Protein AF-0000000075458101 (afdb_homodimer)

Structure (mmCIF, N/CA/C/O backbone):
data_AF-0000000075458101-model_v1
#
loop_
_entity.id
_entity.type
_entity.pdbx_description
1 polymer 'Dopa 4,5-dioxygenase'
#
loop_
_atom_site.group_PDB
_atom_site.id
_atom_site.type_symbol
_atom_site.label_atom_id
_atom_site.label_alt_id
_atom_site.label_comp_id
_atom_site.label_asym_id
_atom_site.label_entity_id
_atom_site.label_seq_id
_atom_site.pdbx_PDB_ins_code
_atom_site.Cartn_x
_atom_site.Cartn_y
_atom_site.Cartn_z
_atom_site.occupancy
_atom_site.B_iso_or_equiv
_atom_site.auth_seq_id
_atom_site.auth_comp_id
_atom_site.auth_asym_id
_atom_site.auth_atom_id
_atom_site.pdbx_PDB_model_num
ATOM 1 N N . PRO A 1 1 ? -4.23 -10.781 -16.891 1 94.81 1 PRO A N 1
ATOM 2 C CA . PRO A 1 1 ? -3.457 -9.594 -16.5 1 94.81 1 PRO A CA 1
ATOM 3 C C . PRO A 1 1 ? -2.125 -9.5 -17.25 1 94.81 1 PRO A C 1
ATOM 5 O O . PRO A 1 1 ? -1.632 -10.5 -17.781 1 94.81 1 PRO A O 1
ATOM 8 N N . GLN A 1 2 ? -1.547 -8.312 -17.312 1 95.31 2 GLN A N 1
ATOM 9 C CA . GLN A 1 2 ? -0.284 -8.07 -18 1 95.31 2 GLN A CA 1
ATOM 10 C C . GLN A 1 2 ? 0.847 -8.883 -17.391 1 95.31 2 GLN A C 1
ATOM 12 O O . GLN A 1 2 ? 0.994 -8.922 -16.156 1 95.31 2 GLN A O 1
ATOM 17 N N . THR A 1 3 ? 1.646 -9.641 -18.25 1 96.81 3 THR A N 1
ATOM 18 C CA . THR A 1 3 ? 2.688 -10.5 -17.688 1 96.81 3 THR A CA 1
ATOM 19 C C . THR A 1 3 ? 4.043 -10.18 -18.312 1 96.81 3 THR A C 1
ATOM 21 O O . THR A 1 3 ? 5.066 -10.727 -17.906 1 96.81 3 THR A O 1
ATOM 24 N N . ASP A 1 4 ? 4.035 -9.297 -19.328 1 97.62 4 ASP A N 1
ATOM 25 C CA . ASP A 1 4 ? 5.312 -8.867 -19.891 1 97.62 4 ASP A CA 1
ATOM 26 C C . ASP A 1 4 ? 6.074 -7.98 -18.906 1 97.62 4 ASP A C 1
ATOM 28 O O . ASP A 1 4 ? 5.621 -6.879 -18.578 1 97.62 4 ASP A O 1
ATOM 32 N N . VAL A 1 5 ? 7.254 -8.461 -18.484 1 97.44 5 VAL A N 1
ATOM 33 C CA . VAL A 1 5 ? 7.988 -7.805 -17.422 1 97.44 5 VAL A CA 1
ATOM 34 C C . VAL A 1 5 ? 8.367 -6.391 -17.844 1 97.44 5 VAL A C 1
ATOM 36 O O . VAL A 1 5 ? 8.344 -5.461 -17.031 1 97.44 5 VAL A O 1
ATOM 39 N N . LYS A 1 6 ? 8.734 -6.152 -19.062 1 97.25 6 LYS A N 1
ATOM 40 C CA . LYS A 1 6 ? 9.07 -4.82 -19.562 1 97.25 6 LYS A CA 1
ATOM 41 C C . LYS A 1 6 ? 7.898 -3.859 -19.406 1 97.25 6 LYS A C 1
ATOM 43 O O . LYS A 1 6 ? 8.055 -2.76 -18.859 1 97.25 6 LYS A O 1
ATOM 48 N N . GLU A 1 7 ? 6.746 -4.277 -19.859 1 97.38 7 GLU A N 1
ATOM 49 C CA . GLU A 1 7 ? 5.555 -3.436 -19.797 1 97.38 7 GLU A CA 1
ATOM 50 C C . GLU A 1 7 ? 5.145 -3.166 -18.344 1 97.38 7 GLU A C 1
ATOM 52 O O . GLU A 1 7 ? 4.746 -2.051 -18 1 97.38 7 GLU A O 1
ATOM 57 N N . VAL A 1 8 ? 5.234 -4.227 -17.5 1 97.75 8 VAL A N 1
ATOM 58 C CA . VAL A 1 8 ? 4.82 -4.105 -16.109 1 97.75 8 VAL A CA 1
ATOM 59 C C . VAL A 1 8 ? 5.727 -3.115 -15.383 1 97.75 8 VAL A C 1
ATOM 61 O O . VAL A 1 8 ? 5.246 -2.246 -14.656 1 97.75 8 VAL A O 1
ATOM 64 N N . VAL A 1 9 ? 7.02 -3.172 -15.586 1 96.75 9 VAL A N 1
ATOM 65 C CA . VAL A 1 9 ? 7.973 -2.309 -14.898 1 96.75 9 VAL A CA 1
ATOM 66 C C . VAL A 1 9 ? 7.852 -0.881 -15.422 1 96.75 9 VAL A C 1
ATOM 68 O O . VAL A 1 9 ? 7.922 0.08 -14.648 1 96.75 9 VAL A O 1
ATOM 71 N N . GLU A 1 10 ? 7.578 -0.669 -16.719 1 95.06 10 GLU A N 1
ATOM 72 C CA . GLU A 1 10 ? 7.477 0.655 -17.328 1 95.06 10 GLU A CA 1
ATOM 73 C C . GLU A 1 10 ? 6.18 1.352 -16.922 1 95.06 10 GLU A C 1
ATOM 75 O O . GLU A 1 10 ? 6.121 2.582 -16.859 1 95.06 10 GLU A O 1
ATOM 80 N N . SER A 1 11 ? 5.168 0.536 -16.625 1 95.44 11 SER A N 1
ATOM 81 C CA . SER A 1 11 ? 3.873 1.125 -16.297 1 95.44 11 SER A CA 1
ATOM 82 C C . SER A 1 11 ? 3.646 1.178 -14.789 1 95.44 11 SER A C 1
ATOM 84 O O . SER A 1 11 ? 2.555 1.524 -14.336 1 95.44 11 SER A O 1
ATOM 86 N N . GLU A 1 12 ? 4.664 0.794 -14.008 1 97.31 12 GLU A N 1
ATOM 87 C CA . GLU A 1 12 ? 4.535 0.833 -12.555 1 97.31 12 GLU A CA 1
ATOM 88 C C . GLU A 1 12 ? 4.145 2.227 -12.07 1 97.31 12 GLU A C 1
ATOM 90 O O . GLU A 1 12 ? 4.668 3.229 -12.555 1 97.31 12 GLU A O 1
ATOM 95 N N . ILE A 1 13 ? 3.203 2.311 -11.18 1 98.06 13 ILE A N 1
ATOM 96 C CA . ILE A 1 13 ? 2.77 3.58 -10.602 1 98.06 13 ILE A CA 1
ATOM 97 C C . ILE A 1 13 ? 3.902 4.188 -9.781 1 98.06 13 ILE A C 1
ATOM 99 O O . ILE A 1 13 ? 4.488 3.512 -8.93 1 98.06 13 ILE A O 1
ATOM 103 N N . LYS A 1 14 ? 4.121 5.453 -9.969 1 97.38 14 LYS A N 1
ATOM 104 C CA . LYS A 1 14 ? 5.27 6.074 -9.312 1 97.38 14 LYS A CA 1
ATOM 105 C C . LYS A 1 14 ? 4.82 7.121 -8.297 1 97.38 14 LYS A C 1
ATOM 107 O O . LYS A 1 14 ? 5.617 7.562 -7.469 1 97.38 14 LYS A O 1
ATOM 112 N N . GLU A 1 15 ? 3.553 7.52 -8.398 1 98.25 15 GLU A N 1
ATOM 113 C CA . GLU A 1 15 ? 3.025 8.5 -7.457 1 98.25 15 GLU A CA 1
ATOM 114 C C . GLU A 1 15 ? 1.626 8.117 -6.984 1 98.25 15 GLU A C 1
ATOM 116 O O . GLU A 1 15 ? 0.838 7.559 -7.746 1 98.25 15 GLU A O 1
ATOM 121 N N . TRP A 1 16 ? 1.345 8.461 -5.758 1 98.62 16 TRP A N 1
ATOM 122 C CA . TRP A 1 16 ? 0.118 8.062 -5.078 1 98.62 16 TRP A CA 1
ATOM 123 C C . TRP A 1 16 ? -0.451 9.219 -4.262 1 98.62 16 TRP A C 1
ATOM 125 O O . TRP A 1 16 ? 0.294 10.086 -3.797 1 98.62 16 TRP A O 1
ATOM 135 N N . HIS A 1 17 ? -1.784 9.156 -4.098 1 98.56 17 HIS A N 1
ATOM 136 C CA . HIS A 1 17 ? -2.438 9.992 -3.102 1 98.56 17 HIS A CA 1
ATOM 137 C C . HIS A 1 17 ? -3.023 9.156 -1.972 1 98.56 17 HIS A C 1
ATOM 139 O O . HIS A 1 17 ? -3.617 8.102 -2.219 1 98.56 17 HIS A O 1
ATOM 145 N N . PHE A 1 18 ? -2.771 9.617 -0.81 1 98.88 18 PHE A N 1
ATOM 146 C CA . PHE A 1 18 ? -3.535 9.227 0.369 1 98.88 18 PHE A CA 1
ATOM 147 C C . PHE A 1 18 ? -4.5 10.336 0.781 1 98.88 18 PHE A C 1
ATOM 149 O O . PHE A 1 18 ? -4.082 11.469 1.027 1 98.88 18 PHE A O 1
ATOM 156 N N . HIS A 1 19 ? -5.746 10.102 0.79 1 98.88 19 HIS A N 1
ATOM 157 C CA . HIS A 1 19 ? -6.723 11.039 1.329 1 98.88 19 HIS A CA 1
ATOM 158 C C . HIS A 1 19 ? -7.203 10.609 2.709 1 98.88 19 HIS A C 1
ATOM 160 O O . HIS A 1 19 ? -7.801 9.539 2.854 1 98.88 19 HIS A O 1
ATOM 166 N N . ILE A 1 20 ? -6.934 11.414 3.699 1 98.88 20 ILE A N 1
ATOM 167 C CA . ILE A 1 20 ? -7.375 11.156 5.066 1 98.88 20 ILE A CA 1
ATOM 168 C C . ILE A 1 20 ? -8.766 11.758 5.285 1 98.88 20 ILE A C 1
ATOM 170 O O . ILE A 1 20 ? -8.945 12.969 5.152 1 98.88 20 ILE A O 1
ATOM 174 N N . TYR A 1 21 ? -9.703 10.93 5.629 1 98.81 21 TYR A N 1
ATOM 175 C CA . TYR A 1 21 ? -11.094 11.352 5.723 1 98.81 21 TYR A CA 1
ATOM 176 C C . TYR A 1 21 ? -11.5 11.586 7.176 1 98.81 21 TYR A C 1
ATOM 178 O O . TYR A 1 21 ? -11.031 10.883 8.078 1 98.81 21 TYR A O 1
ATOM 186 N N . PHE A 1 22 ? -12.406 12.516 7.418 1 98.62 22 PHE A N 1
ATOM 187 C CA . PHE A 1 22 ? -13.047 12.75 8.703 1 98.62 22 PHE A CA 1
ATOM 188 C C . PHE A 1 22 ? -14.438 13.352 8.516 1 98.62 22 PHE A C 1
ATOM 190 O O . PHE A 1 22 ? -14.68 14.078 7.551 1 98.62 22 PHE A O 1
ATOM 197 N N . HIS A 1 23 ? -15.375 13.016 9.391 1 97.69 23 HIS A N 1
ATOM 198 C CA . HIS A 1 23 ? -16.719 13.594 9.328 1 97.69 23 HIS A CA 1
ATOM 199 C C . HIS A 1 23 ? -16.719 15.047 9.773 1 97.69 23 HIS A C 1
ATOM 201 O O . HIS A 1 23 ? -16.172 15.383 10.828 1 97.69 23 HIS A O 1
ATOM 207 N N . GLN A 1 24 ? -17.344 15.828 9.086 1 94.75 24 GLN A N 1
ATOM 208 C CA . GLN A 1 24 ? -17.312 17.281 9.227 1 94.75 24 GLN A CA 1
ATOM 209 C C . GLN A 1 24 ? -17.766 17.719 10.617 1 94.75 24 GLN A C 1
ATOM 211 O O . GLN A 1 24 ? -17.25 18.672 11.18 1 94.75 24 GLN A O 1
ATOM 216 N N . ARG A 1 25 ? -18.734 17.062 11.141 1 95.69 25 ARG A N 1
ATOM 217 C CA . ARG A 1 25 ? -19.312 17.5 12.414 1 95.69 25 ARG A CA 1
ATOM 218 C C . ARG A 1 25 ? -18.828 16.625 13.562 1 95.69 25 ARG A C 1
ATOM 220 O O . ARG A 1 25 ? -19.438 16.609 14.641 1 95.69 25 ARG A O 1
ATOM 227 N N . ASN A 1 26 ? -17.859 15.875 13.398 1 97.25 26 ASN A N 1
ATOM 228 C CA . ASN A 1 26 ? -17.203 15.086 14.438 1 97.25 26 ASN A CA 1
ATOM 229 C C . ASN A 1 26 ? -15.875 15.711 14.852 1 97.25 26 ASN A C 1
ATOM 231 O O . ASN A 1 26 ? -14.844 15.461 14.227 1 97.25 26 ASN A O 1
ATOM 235 N N . ALA A 1 27 ? -15.914 16.438 15.859 1 97.31 27 ALA A N 1
ATOM 236 C CA . ALA A 1 27 ? -14.758 17.219 16.297 1 97.31 27 ALA A CA 1
ATOM 237 C C . ALA A 1 27 ? -13.586 16.297 16.656 1 97.31 27 ALA A C 1
ATOM 239 O O . ALA A 1 27 ? -12.43 16.641 16.391 1 97.31 27 ALA A O 1
ATOM 240 N N . ASP A 1 28 ? -13.906 15.188 17.234 1 97.88 28 ASP A N 1
ATOM 241 C CA . ASP A 1 28 ? -12.852 14.25 17.609 1 97.88 28 ASP A CA 1
ATOM 242 C C . ASP A 1 28 ? -12.133 13.703 16.375 1 97.88 28 ASP A C 1
ATOM 244 O O . ASP A 1 28 ? -10.906 13.609 16.359 1 97.88 28 ASP A O 1
ATOM 248 N N . GLU A 1 29 ? -12.867 13.344 15.352 1 97.62 29 GLU A N 1
ATOM 249 C CA . GLU A 1 29 ? -12.273 12.844 14.109 1 97.62 29 GLU A CA 1
ATOM 250 C C . GLU A 1 29 ? -11.438 13.914 13.43 1 97.62 29 GLU A C 1
ATOM 252 O O . GLU A 1 29 ? -10.352 13.633 12.906 1 97.62 29 GLU A O 1
ATOM 257 N N . HIS A 1 30 ? -12.008 15.062 13.422 1 98 30 HIS A N 1
ATOM 258 C CA . HIS A 1 30 ? -11.273 16.172 12.836 1 98 30 HIS A CA 1
ATOM 259 C C . HIS A 1 30 ? -9.938 16.391 13.531 1 98 30 HIS A C 1
ATOM 261 O O . HIS A 1 30 ? -8.906 16.516 12.867 1 98 30 HIS A O 1
ATOM 267 N N . GLN A 1 31 ? -9.969 16.422 14.82 1 98.25 31 GLN A N 1
ATOM 268 C CA . GLN A 1 31 ? -8.75 16.594 15.602 1 98.25 31 GLN A CA 1
ATOM 269 C C . GLN A 1 31 ? -7.762 15.461 15.32 1 98.25 31 GLN A C 1
ATOM 271 O O . GLN A 1 31 ? -6.566 15.703 15.141 1 98.25 31 GLN A O 1
ATOM 276 N N . ALA A 1 32 ? -8.234 14.25 15.32 1 98.56 32 ALA A N 1
ATOM 277 C CA . ALA A 1 32 ? -7.375 13.102 15.047 1 98.56 32 ALA A CA 1
ATOM 278 C C . ALA A 1 32 ? -6.719 13.219 13.672 1 98.56 32 ALA A C 1
ATOM 280 O O . ALA A 1 32 ? -5.535 12.898 13.516 1 98.56 32 ALA A O 1
ATOM 281 N N . ALA A 1 33 ? -7.477 13.602 12.688 1 98.62 33 ALA A N 1
ATOM 282 C CA . ALA A 1 33 ? -6.961 13.773 11.328 1 98.62 33 ALA A CA 1
ATOM 283 C C . ALA A 1 33 ? -5.844 14.812 11.297 1 98.62 33 ALA A C 1
ATOM 285 O O . ALA A 1 33 ? -4.812 14.609 10.648 1 98.62 33 ALA A O 1
ATOM 286 N N . LEU A 1 34 ? -6.031 15.945 11.984 1 98.12 34 LEU A N 1
ATOM 287 C CA . LEU A 1 34 ? -5.035 17.016 12 1 98.12 34 LEU A CA 1
ATOM 288 C C . LEU A 1 34 ? -3.783 16.578 12.758 1 98.12 34 LEU A C 1
ATOM 290 O O . LEU A 1 34 ? -2.666 16.938 12.375 1 98.12 34 LEU A O 1
ATOM 294 N N . GLU A 1 35 ? -3.969 15.836 13.82 1 98.5 35 GLU A N 1
ATOM 295 C CA . GLU A 1 35 ? -2.82 15.312 14.555 1 98.5 35 GLU A CA 1
ATOM 296 C C . GLU A 1 35 ? -1.999 14.359 13.688 1 98.5 35 GLU A C 1
ATOM 298 O O . GLU A 1 35 ? -0.768 14.375 13.742 1 98.5 35 GLU A O 1
ATOM 303 N N . LEU A 1 36 ? -2.703 13.531 12.945 1 98.69 36 LEU A N 1
ATOM 304 C CA . LEU A 1 36 ? -2.014 12.633 12.023 1 98.69 36 LEU A CA 1
ATOM 305 C C . LEU A 1 36 ? -1.267 13.422 10.953 1 98.69 36 LEU A C 1
ATOM 307 O O . LEU A 1 36 ? -0.129 13.086 10.617 1 98.69 36 LEU A O 1
ATOM 311 N N . ARG A 1 37 ? -1.888 14.453 10.422 1 98.69 37 ARG A N 1
ATOM 312 C CA . ARG A 1 37 ? -1.256 15.336 9.445 1 98.69 37 ARG A CA 1
ATOM 313 C C . ARG A 1 37 ? 0.032 15.938 10 1 98.69 37 ARG A C 1
ATOM 315 O O . ARG A 1 37 ? 1.069 15.914 9.328 1 98.69 37 ARG A O 1
ATOM 322 N N . ASP A 1 38 ? -0.014 16.453 11.195 1 98.38 38 ASP A N 1
ATOM 323 C CA . ASP A 1 38 ? 1.146 17.062 11.844 1 98.38 38 ASP A CA 1
ATOM 324 C C . ASP A 1 38 ? 2.252 16.031 12.062 1 98.38 38 ASP A C 1
ATOM 326 O O . ASP A 1 38 ? 3.436 16.344 11.914 1 98.38 38 ASP A O 1
ATOM 330 N N . ALA A 1 39 ? 1.821 14.867 12.445 1 98.69 39 ALA A N 1
ATOM 331 C CA . ALA A 1 39 ? 2.797 13.797 12.648 1 98.69 39 ALA A CA 1
ATOM 332 C C . ALA A 1 39 ? 3.537 13.477 11.352 1 98.69 39 ALA A C 1
ATOM 334 O O . ALA A 1 39 ? 4.762 13.336 11.352 1 98.69 39 ALA A O 1
ATOM 335 N N . VAL A 1 40 ? 2.803 13.336 10.25 1 98.75 40 VAL A N 1
ATOM 336 C CA . VAL A 1 40 ? 3.398 13.047 8.945 1 98.75 40 VAL A CA 1
ATOM 337 C C . VAL A 1 40 ? 4.379 14.156 8.57 1 98.75 40 VAL A C 1
ATOM 339 O O . VAL A 1 40 ? 5.477 13.875 8.078 1 98.75 40 VAL A O 1
ATOM 342 N N . LEU A 1 41 ? 4.004 15.406 8.828 1 98.5 41 LEU A N 1
ATOM 343 C CA . LEU A 1 41 ? 4.859 16.547 8.523 1 98.5 41 LEU A CA 1
ATOM 344 C C . LEU A 1 41 ? 6.148 16.5 9.336 1 98.5 41 LEU A C 1
ATOM 346 O O . LEU A 1 41 ? 7.234 16.734 8.805 1 98.5 41 LEU A O 1
ATOM 350 N N . ARG A 1 42 ? 6.031 16.203 10.594 1 98.31 42 ARG A N 1
ATOM 351 C CA . ARG A 1 42 ? 7.211 16.109 11.445 1 98.31 42 ARG A CA 1
ATOM 352 C C . ARG A 1 42 ? 8.125 14.969 10.992 1 98.31 42 ARG A C 1
ATOM 354 O O . ARG A 1 42 ? 9.344 15.133 10.953 1 98.31 42 ARG A O 1
ATOM 361 N N . LEU A 1 43 ? 7.531 13.891 10.695 1 98.62 43 LEU A N 1
ATOM 362 C CA . LEU A 1 43 ? 8.305 12.719 10.289 1 98.62 43 LEU A CA 1
ATOM 363 C C . LEU A 1 43 ? 8.984 12.961 8.945 1 98.62 43 LEU A C 1
ATOM 365 O O . LEU A 1 43 ? 10.086 12.469 8.711 1 98.62 43 LEU A O 1
ATOM 369 N N . ARG A 1 44 ? 8.297 13.703 8 1 98.56 44 ARG A N 1
ATOM 370 C CA . ARG A 1 44 ? 8.969 14.102 6.77 1 98.56 44 ARG A CA 1
ATOM 371 C C . ARG A 1 44 ? 10.195 14.961 7.07 1 98.56 44 ARG A C 1
ATOM 373 O O . ARG A 1 44 ? 11.281 14.688 6.562 1 98.56 44 ARG A O 1
ATOM 380 N N . ARG A 1 45 ? 10.039 15.961 7.906 1 98 45 ARG A N 1
ATOM 381 C CA . ARG A 1 45 ? 11.117 16.859 8.289 1 98 45 ARG A CA 1
ATOM 382 C C . ARG A 1 45 ? 12.281 16.094 8.906 1 98 45 ARG A C 1
ATOM 384 O O . ARG A 1 45 ? 13.445 16.406 8.633 1 98 45 ARG A O 1
ATOM 391 N N . ASP A 1 46 ? 11.945 15.078 9.648 1 98 46 ASP A N 1
ATOM 392 C CA . ASP A 1 46 ? 12.969 14.344 10.391 1 98 46 ASP A CA 1
ATOM 393 C C . ASP A 1 46 ? 13.523 13.188 9.57 1 98 46 ASP A C 1
ATOM 395 O O . ASP A 1 46 ? 14.367 12.43 10.047 1 98 46 ASP A O 1
ATOM 399 N N . GLY A 1 47 ? 13.047 12.961 8.406 1 98.12 47 GLY A N 1
ATOM 400 C CA . GLY A 1 47 ? 13.688 12.078 7.441 1 98.12 47 GLY A CA 1
ATOM 401 C C . GLY A 1 47 ? 13.188 10.648 7.52 1 98.12 47 GLY A C 1
ATOM 402 O O . GLY A 1 47 ? 13.906 9.711 7.148 1 98.12 47 GLY A O 1
ATOM 403 N N . ALA A 1 48 ? 12 10.445 8.062 1 98.19 48 ALA A N 1
ATOM 404 C CA . ALA A 1 48 ? 11.43 9.102 8.078 1 98.19 48 ALA A CA 1
ATOM 405 C C . ALA A 1 48 ? 11.031 8.664 6.668 1 98.19 48 ALA A C 1
ATOM 407 O O . ALA A 1 48 ? 11.242 7.508 6.293 1 98.19 48 ALA A O 1
ATOM 408 N N . PHE A 1 49 ? 10.453 9.508 5.879 1 98.5 49 PHE A N 1
ATOM 409 C CA . PHE A 1 49 ? 9.953 9.289 4.527 1 98.5 49 PHE A CA 1
ATOM 410 C C . PHE A 1 49 ? 9.609 10.609 3.852 1 98.5 49 PHE A C 1
ATOM 412 O O . PHE A 1 49 ? 9.641 11.664 4.488 1 98.5 49 PHE A O 1
ATOM 419 N N . VAL A 1 50 ? 9.344 10.547 2.574 1 98.5 50 VAL A N 1
ATOM 420 C CA . VAL A 1 50 ? 8.82 11.695 1.845 1 98.5 50 VAL A CA 1
ATOM 421 C C . VAL A 1 50 ? 7.309 11.547 1.66 1 98.5 50 VAL A C 1
ATOM 423 O O . VAL A 1 50 ? 6.848 10.602 1.021 1 98.5 50 VAL A O 1
ATOM 426 N N . ALA A 1 51 ? 6.539 12.344 2.264 1 98.75 51 ALA A N 1
ATOM 427 C CA . ALA A 1 51 ? 5.094 12.5 2.156 1 98.75 51 ALA A CA 1
ATOM 428 C C . ALA A 1 51 ? 4.695 13.969 2.25 1 98.75 51 ALA A C 1
ATOM 430 O O . ALA A 1 51 ? 5.148 14.688 3.143 1 98.75 51 ALA A O 1
ATOM 431 N N . VAL A 1 52 ? 3.842 14.391 1.294 1 98.62 52 VAL A N 1
ATOM 432 C CA . VAL A 1 52 ? 3.588 15.828 1.208 1 98.62 52 VAL A CA 1
ATOM 433 C C . VAL A 1 52 ? 2.092 16.094 1.341 1 98.62 52 VAL A C 1
ATOM 435 O O . VAL A 1 52 ? 1.365 16.109 0.344 1 98.62 52 VAL A O 1
ATOM 438 N N . PRO A 1 53 ? 1.64 16.375 2.6 1 98.38 53 PRO A N 1
ATOM 439 C CA . PRO A 1 53 ? 0.277 16.906 2.729 1 98.38 53 PRO A CA 1
ATOM 440 C C . PRO A 1 53 ? 0.082 18.234 1.996 1 98.38 53 PRO A C 1
ATOM 442 O O . PRO A 1 53 ? 0.972 19.078 2.01 1 98.38 53 PRO A O 1
ATOM 445 N N . LEU A 1 54 ? -0.993 18.297 1.334 1 96.31 54 LEU A N 1
ATOM 446 C CA . LEU A 1 54 ? -1.42 19.578 0.794 1 96.31 54 LEU A CA 1
ATOM 447 C C . LEU A 1 54 ? -1.619 20.594 1.912 1 96.31 54 LEU A C 1
ATOM 449 O O . LEU A 1 54 ? -2.037 20.234 3.016 1 96.31 54 LEU A O 1
ATOM 453 N N . PHE A 1 55 ? -1.365 21.812 1.631 1 94.19 55 PHE A N 1
ATOM 454 C CA . PHE A 1 55 ? -1.516 22.844 2.654 1 94.19 55 PHE A CA 1
ATOM 455 C C . PHE A 1 55 ? -2.967 22.938 3.113 1 94.19 55 PHE A C 1
ATOM 457 O O . PHE A 1 55 ? -3.234 23.203 4.285 1 94.19 55 PHE A O 1
ATOM 464 N N . ARG A 1 56 ? -3.883 22.672 2.23 1 95.06 56 ARG A N 1
ATOM 465 C CA . ARG A 1 56 ? -5.305 22.859 2.512 1 95.06 56 ARG A CA 1
ATOM 466 C C . ARG A 1 56 ? -5.902 21.594 3.137 1 95.06 56 ARG A C 1
ATOM 468 O O . ARG A 1 56 ? -5.57 20.484 2.738 1 95.06 56 ARG A O 1
ATOM 475 N N . VAL A 1 57 ? -6.668 21.781 4.137 1 96.81 57 VAL A N 1
ATOM 476 C CA . VAL A 1 57 ? -7.559 20.766 4.699 1 96.81 57 VAL A CA 1
ATOM 477 C C . VAL A 1 57 ? -9.008 21.109 4.355 1 96.81 57 VAL A C 1
ATOM 479 O O . VAL A 1 57 ? -9.5 22.188 4.699 1 96.81 57 VAL A O 1
ATOM 482 N N . ASN A 1 58 ? -9.633 20.266 3.619 1 97.25 58 ASN A N 1
ATOM 483 C CA . ASN A 1 58 ? -11.031 20.469 3.244 1 97.25 58 ASN A CA 1
ATOM 484 C C . ASN A 1 58 ? -11.977 20.047 4.359 1 97.25 58 ASN A C 1
ATOM 486 O O . ASN A 1 58 ? -12.062 18.859 4.691 1 97.25 58 ASN A O 1
ATOM 490 N N . THR A 1 59 ? -12.734 20.969 4.926 1 96.81 59 THR A N 1
ATOM 491 C CA . THR A 1 59 ? -13.625 20.656 6.035 1 96.81 59 THR A CA 1
ATOM 492 C C . THR A 1 59 ? -15.023 20.312 5.523 1 96.81 59 THR A C 1
ATOM 494 O O . THR A 1 59 ? -15.914 19.984 6.312 1 96.81 59 THR A O 1
ATOM 497 N N . ASP A 1 60 ? -15.18 20.391 4.215 1 96.44 60 ASP A N 1
ATOM 498 C CA . ASP A 1 60 ? -16.406 20.016 3.52 1 96.44 60 ASP A CA 1
ATOM 499 C C . ASP A 1 60 ? -16.109 19.094 2.342 1 96.44 60 ASP A C 1
ATOM 501 O O . ASP A 1 60 ? -14.969 19 1.886 1 96.44 60 ASP A O 1
ATOM 505 N N . PRO A 1 61 ? -17.234 18.344 1.859 1 96.88 61 PRO A N 1
ATOM 506 C CA . PRO A 1 61 ? -17.016 17.547 0.649 1 96.88 61 PRO A CA 1
ATOM 507 C C . PRO A 1 61 ? -16.438 18.375 -0.501 1 96.88 61 PRO A C 1
ATOM 509 O O . PRO A 1 61 ? -16.781 19.547 -0.658 1 96.88 61 PRO A O 1
ATOM 512 N N . ILE A 1 62 ? -15.555 17.828 -1.25 1 95.69 62 ILE A N 1
ATOM 513 C CA . ILE A 1 62 ? -14.969 18.469 -2.416 1 95.69 62 ILE A CA 1
ATOM 514 C C . ILE A 1 62 ? -14.625 17.422 -3.473 1 95.69 62 ILE A C 1
ATOM 516 O O . ILE A 1 62 ? -14.047 16.375 -3.16 1 95.69 62 ILE A O 1
ATOM 520 N N . GLY A 1 63 ? -15.023 17.656 -4.73 1 95.06 63 GLY A N 1
ATOM 521 C CA . GLY A 1 63 ? -14.812 16.656 -5.766 1 95.06 63 GLY A CA 1
ATOM 522 C C . GLY A 1 63 ? -15.453 15.328 -5.449 1 95.06 63 GLY A C 1
ATOM 523 O O . GLY A 1 63 ? -16.641 15.266 -5.121 1 95.06 63 GLY A O 1
ATOM 524 N N . PRO A 1 64 ? -14.656 14.242 -5.629 1 97.25 64 PRO A N 1
ATOM 525 C CA . PRO A 1 64 ? -15.234 12.922 -5.375 1 97.25 64 PRO A CA 1
ATOM 526 C C . PRO A 1 64 ? -15.336 12.602 -3.885 1 97.25 64 PRO A C 1
ATOM 528 O O . PRO A 1 64 ? -15.922 11.578 -3.51 1 97.25 64 PRO A O 1
ATOM 531 N N . HIS A 1 65 ? -14.742 13.391 -3.029 1 97.94 65 HIS A N 1
ATOM 532 C CA . HIS A 1 65 ? -14.625 13.086 -1.605 1 97.94 65 HIS A CA 1
ATOM 533 C C . HIS A 1 65 ? -15.867 13.539 -0.844 1 97.94 65 HIS A C 1
ATOM 535 O O . HIS A 1 65 ? -16.156 14.734 -0.763 1 97.94 65 HIS A O 1
ATOM 541 N N . PRO A 1 66 ? -16.578 12.68 -0.193 1 98.12 66 PRO A N 1
ATOM 542 C CA . PRO A 1 66 ? -17.922 12.969 0.329 1 98.12 66 PRO A CA 1
ATOM 543 C C . PRO A 1 66 ? -17.875 13.641 1.697 1 98.12 66 PRO A C 1
ATOM 545 O O . PRO A 1 66 ? -18.906 14.156 2.162 1 98.12 66 PRO A O 1
ATOM 548 N N . VAL A 1 67 ? -16.781 13.57 2.414 1 98.25 67 VAL A N 1
ATOM 549 C CA . VAL A 1 67 ? -16.641 14.172 3.736 1 98.25 67 VAL A CA 1
ATOM 550 C C . VAL A 1 67 ? -15.352 15 3.791 1 98.25 67 VAL A C 1
ATOM 552 O O . VAL A 1 67 ? -14.648 15.133 2.787 1 98.25 67 VAL A O 1
ATOM 555 N N . GLY A 1 68 ? -15.125 15.664 4.953 1 98.12 68 GLY A N 1
ATOM 556 C CA . GLY A 1 68 ? -13.852 16.344 5.094 1 98.12 68 GLY A CA 1
ATOM 557 C C . GLY A 1 68 ? -12.656 15.453 4.828 1 98.12 68 GLY A C 1
ATOM 558 O O . GLY A 1 68 ? -12.688 14.258 5.137 1 98.12 68 GLY A O 1
ATOM 559 N N . SER A 1 69 ? -11.625 16.016 4.219 1 98.62 69 SER A N 1
ATOM 560 C CA . SER A 1 69 ? -10.438 15.234 3.893 1 98.62 69 SER A CA 1
ATOM 561 C C . SER A 1 69 ? -9.25 16.141 3.572 1 98.62 69 SER A C 1
ATOM 563 O O . SER A 1 69 ? -9.43 17.328 3.326 1 98.62 69 SER A O 1
ATOM 565 N N . TYR A 1 70 ? -8.055 15.617 3.652 1 98.44 70 TYR A N 1
ATOM 566 C CA . TYR A 1 70 ? -6.879 16.234 3.055 1 98.44 70 TYR A CA 1
ATOM 567 C C . TYR A 1 70 ? -6.027 15.203 2.324 1 98.44 70 TYR A C 1
ATOM 569 O O . TYR A 1 70 ? -6.137 14.008 2.588 1 98.44 70 TYR A O 1
ATOM 577 N N . GLU A 1 71 ? -5.285 15.75 1.426 1 98.38 71 GLU A N 1
ATOM 578 C CA . GLU A 1 71 ? -4.488 14.914 0.534 1 98.38 71 GLU A CA 1
ATOM 579 C C . GLU A 1 71 ? -3.031 14.859 0.986 1 98.38 71 GLU A C 1
ATOM 581 O O . GLU A 1 71 ? -2.463 15.875 1.396 1 98.38 71 GLU A O 1
ATOM 586 N N . ILE A 1 72 ? -2.418 13.672 0.935 1 98.75 72 ILE A N 1
ATOM 587 C CA . ILE A 1 72 ? -0.98 13.461 1.059 1 98.75 72 ILE A CA 1
ATOM 588 C C . ILE A 1 72 ? -0.434 12.859 -0.235 1 98.75 72 ILE A C 1
ATOM 590 O O . ILE A 1 72 ? -0.833 11.766 -0.636 1 98.75 72 ILE A O 1
ATOM 594 N N . TRP A 1 73 ? 0.432 13.555 -0.913 1 98.56 73 TRP A N 1
ATOM 595 C CA . TRP A 1 73 ? 1.173 13.023 -2.053 1 98.56 73 TRP A CA 1
ATOM 596 C C . TRP A 1 73 ? 2.34 12.156 -1.589 1 98.56 73 TRP A C 1
ATOM 598 O O . TRP A 1 73 ? 3.037 12.508 -0.632 1 98.56 73 TRP A O 1
ATOM 608 N N . CYS A 1 74 ? 2.58 11.094 -2.252 1 98.75 74 CYS A N 1
ATOM 609 C CA . CYS A 1 74 ? 3.639 10.164 -1.884 1 98.75 74 CYS A CA 1
ATOM 610 C C . CYS A 1 74 ? 4.27 9.539 -3.121 1 98.75 74 CYS A C 1
ATOM 612 O O . CYS A 1 74 ? 3.566 8.977 -3.965 1 98.75 74 CYS A O 1
ATOM 614 N N . PRO A 1 75 ? 5.621 9.695 -3.309 1 98.5 75 PRO A N 1
ATOM 615 C CA . PRO A 1 75 ? 6.301 8.977 -4.391 1 98.5 75 PRO A CA 1
ATOM 616 C C . PRO A 1 75 ? 6.5 7.496 -4.086 1 98.5 75 PRO A C 1
ATOM 618 O O . PRO A 1 75 ? 6.535 7.102 -2.918 1 98.5 75 PRO A O 1
ATOM 621 N N . SER A 1 76 ? 6.617 6.668 -5.141 1 98.06 76 SER A N 1
ATOM 622 C CA . SER A 1 76 ? 6.777 5.223 -4.988 1 98.06 76 SER A CA 1
ATOM 623 C C . SER A 1 76 ? 7.965 4.891 -4.09 1 98.06 76 SER A C 1
ATOM 625 O O 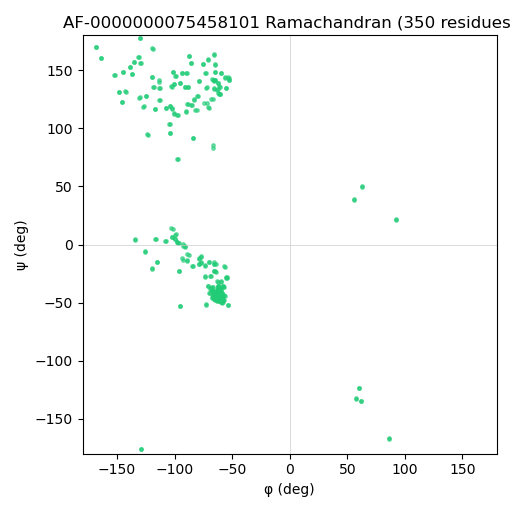. SER A 1 76 ? 7.938 3.895 -3.361 1 98.06 76 SER A O 1
ATOM 627 N N . GLU A 1 77 ? 9 5.773 -4.031 1 97.38 77 GLU A N 1
ATOM 628 C CA . GLU A 1 77 ? 10.211 5.551 -3.252 1 97.38 77 GLU A CA 1
ATOM 629 C C . GLU A 1 77 ? 9.914 5.539 -1.757 1 97.38 77 GLU A C 1
ATOM 631 O O . GLU A 1 77 ? 10.656 4.949 -0.973 1 97.38 77 GLU A O 1
ATOM 636 N N . SER A 1 78 ? 8.805 6.168 -1.387 1 98.5 78 SER A N 1
ATOM 637 C CA . SER A 1 78 ? 8.461 6.266 0.028 1 98.5 78 SER A CA 1
ATOM 638 C C . SER A 1 78 ? 7.152 5.543 0.33 1 98.5 78 SER A C 1
ATOM 640 O O . SER A 1 78 ? 6.688 5.535 1.473 1 98.5 78 SER A O 1
ATOM 642 N N . PHE A 1 79 ? 6.594 4.883 -0.625 1 98.88 79 PHE A N 1
ATOM 643 C CA . PHE A 1 79 ? 5.234 4.359 -0.539 1 98.88 79 PHE A CA 1
ATOM 644 C C . PHE A 1 79 ? 5.117 3.332 0.58 1 98.88 79 PHE A C 1
ATOM 646 O O . PHE A 1 79 ? 4.207 3.406 1.406 1 98.88 79 PHE A O 1
ATOM 653 N N . ALA A 1 80 ? 6.039 2.387 0.602 1 98.75 80 ALA A N 1
ATOM 654 C CA . ALA A 1 80 ? 5.969 1.336 1.614 1 98.75 80 ALA A CA 1
ATOM 655 C C . ALA A 1 80 ? 6.043 1.924 3.02 1 98.75 80 ALA A C 1
ATOM 657 O O . ALA A 1 80 ? 5.301 1.512 3.914 1 98.75 80 ALA A O 1
ATOM 658 N N . SER A 1 81 ? 6.914 2.895 3.225 1 98.62 81 SER A N 1
ATOM 659 C CA . SER A 1 81 ? 7.109 3.508 4.535 1 98.62 81 SER A CA 1
ATOM 660 C C . SER A 1 81 ? 5.879 4.293 4.969 1 98.62 81 SER A C 1
ATOM 662 O O . SER A 1 81 ? 5.438 4.188 6.113 1 98.62 81 SER A O 1
ATOM 664 N N . VAL A 1 82 ? 5.34 5.078 4.043 1 98.88 82 VAL A N 1
ATOM 665 C CA . VAL A 1 82 ? 4.168 5.883 4.359 1 98.88 82 VAL A CA 1
ATOM 666 C C . VAL A 1 82 ? 2.969 4.977 4.617 1 98.88 82 VAL A C 1
ATOM 668 O O . VAL A 1 82 ? 2.215 5.188 5.57 1 98.88 82 VAL A O 1
ATOM 671 N N . PHE A 1 83 ? 2.785 3.961 3.791 1 98.94 83 PHE A N 1
ATOM 672 C CA . PHE A 1 83 ? 1.701 3 3.951 1 98.94 83 PHE A CA 1
ATOM 673 C C . PHE A 1 83 ? 1.788 2.307 5.305 1 98.94 83 PHE A C 1
ATOM 675 O O . PHE A 1 83 ? 0.788 2.193 6.016 1 98.94 83 PHE A O 1
ATOM 682 N N . SER A 1 84 ? 3.006 1.821 5.656 1 98.81 84 SER A N 1
ATOM 683 C CA . SER A 1 84 ? 3.256 1.212 6.957 1 98.81 84 SER A CA 1
ATOM 684 C C . SER A 1 84 ? 2.838 2.143 8.094 1 98.81 84 SER A C 1
ATOM 686 O O . SER A 1 84 ? 2.105 1.738 9 1 98.81 84 SER A O 1
ATOM 688 N N . TYR A 1 85 ? 3.307 3.361 8.062 1 98.94 85 TYR A N 1
ATOM 689 C CA . TYR A 1 85 ? 3.041 4.312 9.133 1 98.94 85 TYR A CA 1
ATOM 690 C C . TYR A 1 85 ? 1.544 4.559 9.281 1 98.94 85 TYR A C 1
ATOM 692 O O . TYR A 1 85 ? 1.019 4.555 10.398 1 98.94 85 TYR A O 1
ATOM 700 N N . LEU A 1 86 ? 0.85 4.766 8.148 1 98.88 86 LEU A N 1
ATOM 701 C CA . LEU A 1 86 ? -0.573 5.082 8.195 1 98.88 86 LEU A CA 1
ATOM 702 C C . LEU A 1 86 ? -1.382 3.891 8.695 1 98.88 86 LEU A C 1
ATOM 704 O O . LEU A 1 86 ? -2.33 4.059 9.469 1 98.88 86 LEU A O 1
ATOM 708 N N . CYS A 1 87 ? -1.021 2.709 8.258 1 98.69 87 CYS A N 1
ATOM 709 C CA . CYS A 1 87 ? -1.7 1.52 8.758 1 98.69 87 CYS A CA 1
ATOM 710 C C . CYS A 1 87 ? -1.584 1.423 10.273 1 98.69 87 CYS A C 1
ATOM 712 O O . CYS A 1 87 ? -2.537 1.03 10.953 1 98.69 87 CYS A O 1
ATOM 714 N N . MET A 1 88 ? -0.439 1.85 10.789 1 98.12 88 MET A N 1
ATOM 715 C CA . MET A 1 88 ? -0.136 1.61 12.195 1 98.12 88 MET A CA 1
ATOM 716 C C . MET A 1 88 ? -0.648 2.754 13.062 1 98.12 88 MET A C 1
ATOM 718 O O . MET A 1 88 ? -0.806 2.596 14.281 1 98.12 88 MET A O 1
ATOM 722 N N . ASN A 1 89 ? -1.02 3.902 12.43 1 98.44 89 ASN A N 1
ATOM 723 C CA . ASN A 1 89 ? -1.216 5.074 13.281 1 98.44 89 ASN A CA 1
ATOM 724 C C . ASN A 1 89 ? -2.5 5.816 12.922 1 98.44 89 ASN A C 1
ATOM 726 O O . ASN A 1 89 ? -2.803 6.855 13.508 1 98.44 89 ASN A O 1
ATOM 730 N N . ARG A 1 90 ? -3.287 5.332 12.023 1 98.12 90 ARG A N 1
ATOM 731 C CA . ARG A 1 90 ? -4.453 6.047 11.516 1 98.12 90 ARG A CA 1
ATOM 732 C C . ARG A 1 90 ? -5.551 6.125 12.578 1 98.12 90 ARG A C 1
ATOM 734 O O . ARG A 1 90 ? -6.512 6.879 12.422 1 98.12 90 ARG A O 1
ATOM 741 N N . GLY A 1 91 ? -5.469 5.305 13.664 1 96.75 91 GLY A N 1
ATOM 742 C CA . GLY A 1 91 ? -6.605 5.203 14.57 1 96.75 91 GLY A CA 1
ATOM 743 C C . GLY A 1 91 ? -7.867 4.707 13.891 1 96.75 91 GLY A C 1
ATOM 744 O O . GLY A 1 91 ? -7.852 3.666 13.227 1 96.75 91 GLY A O 1
ATOM 745 N N . SER A 1 92 ? -8.945 5.469 13.977 1 96.44 92 SER A N 1
ATOM 746 C CA . SER A 1 92 ? -10.219 5.031 13.406 1 96.44 92 SER A CA 1
ATOM 747 C C . SER A 1 92 ? -10.5 5.734 12.078 1 96.44 92 SER A C 1
ATOM 749 O O . SER A 1 92 ? -11.594 5.609 11.531 1 96.44 92 SER A O 1
ATOM 751 N N . LEU A 1 93 ? -9.562 6.492 11.578 1 98.44 93 LEU A N 1
ATOM 752 C CA . LEU A 1 93 ? -9.766 7.277 10.367 1 98.44 93 LEU A CA 1
ATOM 753 C C . LEU A 1 93 ? -9.773 6.375 9.133 1 98.44 93 LEU A C 1
ATOM 755 O O . LEU A 1 93 ? -9.086 5.352 9.102 1 98.44 93 LEU A O 1
ATOM 759 N N . SER A 1 94 ? -10.539 6.754 8.141 1 98.5 94 SER A N 1
ATOM 760 C CA . SER A 1 94 ? -10.539 6.117 6.828 1 98.5 94 SER A CA 1
ATOM 761 C C . SER A 1 94 ? -9.547 6.801 5.887 1 98.5 94 SER A C 1
ATOM 763 O O . SER A 1 94 ? -9.461 8.031 5.859 1 98.5 94 SER A O 1
ATOM 765 N N . ILE A 1 95 ? -8.797 5.977 5.168 1 98.88 95 ILE A N 1
ATOM 766 C CA . ILE A 1 95 ? -7.809 6.543 4.258 1 98.88 95 ILE A CA 1
ATOM 767 C C . ILE A 1 95 ? -8 5.957 2.861 1 98.88 95 ILE A C 1
ATOM 769 O O . ILE A 1 95 ? -7.906 4.742 2.672 1 98.88 95 ILE A O 1
ATOM 773 N N . LEU A 1 96 ? -8.297 6.805 1.876 1 98.88 96 LEU A N 1
ATOM 774 C CA . LEU A 1 96 ? -8.32 6.426 0.467 1 98.88 96 LEU A CA 1
ATOM 775 C C . LEU A 1 96 ? -6.922 6.48 -0.136 1 98.88 96 LEU A C 1
ATOM 777 O O . LEU A 1 96 ? -6.219 7.484 -0 1 98.88 96 LEU A O 1
ATOM 781 N N . VAL A 1 97 ? -6.469 5.391 -0.721 1 98.94 97 VAL A N 1
ATOM 782 C CA . VAL A 1 97 ? -5.203 5.324 -1.446 1 98.94 97 VAL A CA 1
ATOM 783 C C . VAL A 1 97 ? -5.469 5.098 -2.932 1 98.94 97 VAL A C 1
ATOM 785 O O . VAL A 1 97 ? -6.172 4.156 -3.305 1 98.94 97 VAL A O 1
ATOM 788 N N . HIS A 1 98 ? -4.977 5.945 -3.77 1 98.5 98 HIS A N 1
ATOM 789 C CA . HIS A 1 98 ? -5.18 5.691 -5.191 1 98.5 98 HIS A CA 1
ATOM 790 C C . HIS A 1 98 ? -3.969 6.129 -6.008 1 98.5 98 HIS A C 1
ATOM 792 O O . HIS A 1 98 ? -3.248 7.047 -5.617 1 98.5 98 HIS A O 1
ATOM 798 N N . PRO A 1 99 ? -3.709 5.402 -7.164 1 98.19 99 PRO A N 1
ATOM 799 C CA . PRO A 1 99 ? -2.598 5.777 -8.039 1 98.19 99 PRO A CA 1
ATOM 800 C C . PRO A 1 99 ? -2.859 7.074 -8.805 1 98.19 99 PRO A C 1
ATOM 802 O O . PRO A 1 99 ? -3.998 7.543 -8.859 1 98.19 99 PRO A O 1
ATOM 805 N N . LEU A 1 100 ? -1.825 7.707 -9.258 1 96.88 100 LEU A N 1
ATOM 806 C CA . LEU A 1 100 ? -1.933 8.875 -10.133 1 96.88 100 LEU A CA 1
ATOM 807 C C . LEU A 1 100 ? -1.602 8.5 -11.578 1 96.88 100 LEU A C 1
ATOM 809 O O . LEU A 1 100 ? -0.442 8.242 -11.906 1 96.88 100 LEU A O 1
ATOM 813 N N . THR A 1 101 ? -2.561 8.375 -12.383 1 94.81 101 THR A N 1
ATOM 814 C CA . THR A 1 101 ? -2.418 8.141 -13.812 1 94.81 101 THR A CA 1
ATOM 815 C C . THR A 1 101 ? -3.252 9.148 -14.609 1 94.81 101 THR A C 1
ATOM 817 O O . THR A 1 101 ? -3.818 10.078 -14.039 1 94.81 101 THR A O 1
ATOM 820 N N . ARG A 1 102 ? -3.311 9.039 -15.922 1 91.81 102 ARG A N 1
ATOM 821 C CA . ARG A 1 102 ? -4.129 9.898 -16.781 1 91.81 102 ARG A CA 1
ATOM 822 C C . ARG A 1 102 ? -5.605 9.539 -16.656 1 91.81 102 ARG A C 1
ATOM 824 O O . ARG A 1 102 ? -6.469 10.297 -17.109 1 91.81 102 ARG A O 1
ATOM 831 N N . GLU A 1 103 ? -5.859 8.391 -16.141 1 93.56 103 GLU A N 1
ATOM 832 C CA . GLU A 1 103 ? -7.23 7.914 -15.977 1 93.56 103 GLU A CA 1
ATOM 833 C C . GLU A 1 103 ? -7.734 8.156 -14.555 1 93.56 103 GLU A C 1
ATOM 835 O O . GLU A 1 103 ? -8.031 7.207 -13.828 1 93.56 103 GLU A O 1
ATOM 840 N N . GLN A 1 104 ? -8.023 9.336 -14.203 1 92.81 104 GLN A N 1
ATOM 841 C CA . GLN A 1 104 ? -8.336 9.781 -12.844 1 92.81 104 GLN A CA 1
ATOM 842 C C . GLN A 1 104 ? -9.586 9.078 -12.312 1 92.81 104 GLN A C 1
ATOM 844 O O . GLN A 1 104 ? -9.641 8.703 -11.141 1 92.81 104 GLN A O 1
ATOM 849 N N . ARG A 1 105 ? -10.594 8.867 -13.156 1 93.94 105 ARG A N 1
ATOM 850 C CA . ARG A 1 105 ? -11.812 8.203 -12.711 1 93.94 105 ARG A CA 1
ATOM 851 C C . ARG A 1 105 ? -11.547 6.758 -12.32 1 93.94 105 ARG A C 1
ATOM 853 O O . ARG A 1 105 ? -12 6.293 -11.273 1 93.94 105 ARG A O 1
ATOM 860 N N . LYS A 1 106 ? -10.828 6.012 -13.148 1 95.12 106 LYS A N 1
ATOM 861 C CA . LYS A 1 106 ? -10.484 4.629 -12.828 1 95.12 106 LYS A CA 1
ATOM 862 C C . LYS A 1 106 ? -9.633 4.547 -11.57 1 95.12 106 LYS A C 1
ATOM 864 O O . LYS A 1 106 ? -9.773 3.617 -10.773 1 95.12 106 LYS A O 1
ATOM 869 N N . ASP A 1 107 ? -8.727 5.574 -11.398 1 96.44 107 ASP A N 1
ATOM 870 C CA . ASP A 1 107 ? -7.859 5.621 -10.227 1 96.44 107 ASP A CA 1
ATOM 871 C C . ASP A 1 107 ? -8.672 5.676 -8.938 1 96.44 107 ASP A C 1
ATOM 873 O O . ASP A 1 107 ? -8.281 5.09 -7.926 1 96.44 107 ASP A O 1
ATOM 877 N N . HIS A 1 108 ? -9.852 6.309 -9.023 1 96.75 108 HIS A N 1
ATOM 878 C CA . HIS A 1 108 ? -10.672 6.52 -7.844 1 96.75 108 HIS A CA 1
ATOM 879 C C . HIS A 1 108 ? -11.742 5.438 -7.719 1 96.75 108 HIS A C 1
ATOM 881 O O . HIS A 1 108 ? -12.266 5.199 -6.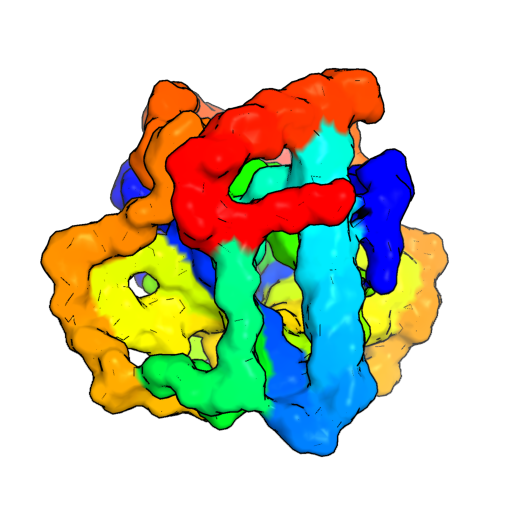625 1 96.75 108 HIS A O 1
ATOM 887 N N . GLU A 1 109 ? -12.039 4.848 -8.789 1 95.62 109 GLU A N 1
ATOM 888 C CA . GLU A 1 109 ? -13.203 3.961 -8.82 1 95.62 109 GLU A CA 1
ATOM 889 C C . GLU A 1 109 ? -12.789 2.51 -8.586 1 95.62 109 GLU A C 1
ATOM 891 O O . GLU A 1 109 ? -13.344 1.839 -7.711 1 95.62 109 GLU A O 1
ATOM 896 N N . ILE A 1 110 ? -11.789 2.074 -9.422 1 95.38 110 ILE A N 1
ATOM 897 C CA . ILE A 1 110 ? -11.555 0.635 -9.398 1 95.38 110 ILE A CA 1
ATOM 898 C C . ILE A 1 110 ? -10.125 0.352 -8.953 1 95.38 110 ILE A C 1
ATOM 900 O O . ILE A 1 110 ? -9.812 -0.754 -8.508 1 95.38 110 ILE A O 1
ATOM 904 N N . ARG A 1 111 ? -9.172 1.288 -9.047 1 97.81 111 ARG A N 1
ATOM 905 C CA . ARG A 1 111 ? -7.762 1.04 -8.75 1 97.81 111 ARG A CA 1
ATOM 906 C C . ARG A 1 111 ? -7.402 1.52 -7.352 1 97.81 111 ARG A C 1
ATOM 908 O O . ARG A 1 111 ? -6.227 1.545 -6.98 1 97.81 111 ARG A O 1
ATOM 915 N N . ASN A 1 112 ? -8.438 1.902 -6.59 1 98.25 112 ASN A N 1
ATOM 916 C CA . ASN A 1 112 ? -8.195 2.477 -5.273 1 98.25 112 ASN A CA 1
ATOM 917 C C . ASN A 1 112 ? -8.094 1.396 -4.199 1 98.25 112 ASN A C 1
ATOM 919 O O . ASN A 1 112 ? -8.414 0.233 -4.453 1 98.25 112 ASN A O 1
ATOM 923 N N . ALA A 1 113 ? -7.547 1.754 -3.123 1 98.75 113 ALA A N 1
ATOM 924 C CA . ALA A 1 113 ? -7.527 0.975 -1.887 1 98.75 113 ALA A CA 1
ATOM 925 C C . ALA A 1 113 ? -7.98 1.819 -0.698 1 98.75 113 ALA A C 1
ATOM 927 O O . ALA A 1 113 ? -7.914 3.049 -0.742 1 98.75 113 ALA A O 1
ATOM 928 N N . TRP A 1 114 ? -8.438 1.15 0.281 1 98.81 114 TRP A N 1
ATOM 929 C CA . TRP A 1 114 ? -8.82 1.821 1.521 1 98.81 114 TRP A CA 1
ATOM 930 C C . TRP A 1 114 ? -8.094 1.209 2.715 1 98.81 114 TRP A C 1
ATOM 932 O O . TRP A 1 114 ? -8.062 -0.014 2.873 1 98.81 114 TRP A O 1
ATOM 942 N N . ILE A 1 115 ? -7.445 2.002 3.504 1 98.75 115 ILE A N 1
ATOM 943 C CA . ILE A 1 115 ? -7.043 1.619 4.852 1 98.75 115 ILE A CA 1
ATOM 944 C C . ILE A 1 115 ? -8.148 1.983 5.844 1 98.75 115 ILE A C 1
ATOM 946 O O . ILE A 1 115 ? -8.43 3.164 6.062 1 98.75 115 ILE A O 1
ATOM 950 N N . GLY A 1 116 ? -8.781 0.99 6.473 1 96.69 116 GLY A N 1
ATOM 951 C CA . GLY A 1 116 ? -9.992 1.219 7.254 1 96.69 116 GLY A CA 1
ATOM 952 C C . GLY A 1 116 ? -11.258 1.188 6.418 1 96.69 116 GLY A C 1
ATOM 953 O O . GLY A 1 116 ? -11.25 0.676 5.293 1 96.69 116 GLY A O 1
ATOM 954 N N . PRO A 1 117 ? -12.391 1.641 6.953 1 95.62 117 PRO A N 1
ATOM 955 C CA . PRO A 1 117 ? -13.672 1.568 6.246 1 95.62 117 PRO A CA 1
ATOM 956 C C . PRO A 1 117 ? -13.703 2.436 4.988 1 95.62 117 PRO A C 1
ATOM 958 O O . PRO A 1 117 ? -13.188 3.557 4.996 1 95.62 117 PRO A O 1
ATOM 961 N N . SER A 1 118 ? -14.336 1.921 3.955 1 97.5 118 SER A N 1
ATOM 962 C CA . SER A 1 118 ? -14.422 2.658 2.699 1 97.5 118 SER A CA 1
ATOM 963 C C . SER A 1 118 ? -15.609 3.615 2.705 1 97.5 118 SER A C 1
ATOM 965 O O . SER A 1 118 ? -16.531 3.457 3.498 1 97.5 118 SER A O 1
ATOM 967 N N . PHE A 1 119 ? -15.508 4.637 1.881 1 97.31 119 PHE A N 1
ATOM 968 C CA . PHE A 1 119 ? -16.578 5.566 1.574 1 97.31 119 PHE A CA 1
ATOM 969 C C . PHE A 1 119 ? -17.016 5.441 0.117 1 97.31 119 PHE A C 1
ATOM 971 O O . PHE A 1 119 ? -16.172 5.258 -0.767 1 97.31 119 PHE A O 1
ATOM 978 N N . PRO A 1 120 ? -18.328 5.523 -0.131 1 96.81 120 PRO A N 1
ATOM 979 C CA . PRO A 1 120 ? -18.719 5.719 -1.527 1 96.81 120 PRO A CA 1
ATOM 980 C C . PRO A 1 120 ? -18.297 7.082 -2.072 1 96.81 120 PRO A C 1
ATOM 982 O O . PRO A 1 120 ? -18.625 8.117 -1.48 1 96.81 120 PRO A O 1
ATOM 985 N N . LEU A 1 121 ? -17.578 7.09 -3.172 1 97.69 121 LEU A N 1
ATOM 986 C CA . LEU A 1 121 ? -17.094 8.336 -3.758 1 97.69 121 LEU A CA 1
ATOM 987 C C . LEU A 1 121 ? -18.109 8.891 -4.762 1 97.69 121 LEU A C 1
ATOM 989 O O . LEU A 1 121 ? -18.859 8.133 -5.367 1 97.69 121 LEU A O 1
ATOM 993 N N . ASP A 1 122 ? -18.203 10.195 -4.895 1 96.81 122 ASP A N 1
ATOM 994 C CA . ASP A 1 122 ? -18.953 10.828 -5.973 1 96.81 122 ASP A CA 1
ATOM 995 C C . ASP A 1 122 ? -18.109 10.945 -7.238 1 96.81 122 ASP A C 1
ATOM 997 O O . ASP A 1 122 ? -17.469 11.969 -7.473 1 96.81 122 ASP A O 1
ATOM 1001 N N . LEU A 1 123 ? -18.141 10.039 -8.086 1 94.19 123 LEU A N 1
ATOM 1002 C CA . LEU A 1 123 ? -17.25 9.938 -9.234 1 94.19 123 LEU A CA 1
ATOM 1003 C C . LEU A 1 123 ? -17.703 10.883 -10.352 1 94.19 123 LEU A C 1
ATOM 1005 O O . LEU A 1 123 ? -16.969 11.094 -11.32 1 94.19 123 LEU A O 1
ATOM 1009 N N . SER A 1 124 ? -18.906 11.43 -10.227 1 92.06 124 SER A N 1
ATOM 1010 C CA . SER A 1 124 ? -19.438 12.312 -11.258 1 92.06 124 SER A CA 1
ATOM 1011 C C . SER A 1 124 ? -18.625 13.594 -11.367 1 92.06 124 SER A C 1
ATOM 1013 O O . SER A 1 124 ? -18.703 14.312 -12.367 1 92.06 124 SER A O 1
ATOM 1015 N N . THR A 1 125 ? -17.812 13.867 -10.375 1 89.44 125 THR A N 1
ATOM 1016 C CA . THR A 1 125 ? -17.047 15.109 -10.305 1 89.44 125 THR A CA 1
ATOM 1017 C C . THR A 1 125 ? -15.703 14.953 -11.008 1 89.44 125 THR A C 1
ATOM 1019 O O . THR A 1 125 ? -14.977 15.93 -11.195 1 89.44 125 THR A O 1
ATOM 1022 N N . LEU A 1 126 ? -15.328 13.758 -11.422 1 88.81 126 LEU A N 1
ATOM 1023 C CA . LEU A 1 126 ? -14.031 13.5 -12.031 1 88.81 126 LEU A CA 1
ATOM 1024 C C . LEU A 1 126 ? -14.164 13.352 -13.547 1 88.81 126 LEU A C 1
ATOM 1026 O O . LEU A 1 126 ? -15.133 12.773 -14.031 1 88.81 126 LEU A O 1
ATOM 1030 N N . PRO A 1 127 ? -13.203 14.008 -14.18 1 81.56 127 PRO A N 1
ATOM 1031 C CA . PRO A 1 127 ? -13.195 13.75 -15.625 1 81.56 127 PRO A CA 1
ATOM 1032 C C . PRO A 1 127 ? -12.875 12.297 -15.961 1 81.56 127 PRO A C 1
ATOM 1034 O O . PRO A 1 127 ? -12.203 11.609 -15.188 1 81.56 127 PRO A O 1
ATOM 1037 N N . VAL A 1 128 ? -13.312 11.844 -17.109 1 71.5 128 VAL A N 1
ATOM 1038 C CA . VAL A 1 128 ? -13.047 10.469 -17.516 1 71.5 128 VAL A CA 1
ATOM 1039 C C . VAL A 1 128 ? -11.57 10.32 -17.906 1 71.5 128 VAL A C 1
ATOM 1041 O O . VAL A 1 128 ? -10.906 9.367 -17.484 1 71.5 128 VAL A O 1
ATOM 1044 N N . LYS A 1 129 ? -11.016 11.117 -18.734 1 74.62 129 LYS A N 1
ATOM 1045 C CA . LYS A 1 129 ? -9.609 11.094 -19.125 1 74.62 129 LYS A CA 1
ATOM 1046 C C . LYS A 1 129 ? -8.992 12.484 -19.031 1 74.62 129 LYS A C 1
ATOM 1048 O O . LYS A 1 129 ? -9.625 13.477 -19.422 1 74.62 129 LYS A O 1
ATOM 1053 N N . SER A 1 130 ? -7.895 12.477 -18.281 1 74.88 130 SER A N 1
ATOM 1054 C CA . SER A 1 130 ? -7.125 13.719 -18.281 1 74.88 130 SER A CA 1
ATOM 1055 C C . SER A 1 130 ? -5.941 13.648 -19.234 1 74.88 130 SER A C 1
ATOM 1057 O O . SER A 1 130 ? -5.469 12.555 -19.562 1 74.88 130 SER A O 1
ATOM 1059 N N . GLU A 1 131 ? -5.613 14.719 -19.844 1 70.38 131 GLU A N 1
ATOM 1060 C CA . GLU A 1 131 ? -4.555 14.727 -20.844 1 70.38 131 GLU A CA 1
ATOM 1061 C C . GLU A 1 131 ? -3.195 14.438 -20.219 1 70.38 131 GLU A C 1
ATOM 1063 O O . GLU A 1 131 ? -2.367 13.742 -20.812 1 70.38 131 GLU A O 1
ATOM 1068 N N . GLU A 1 132 ? -2.914 15 -19.016 1 72.5 132 GLU A N 1
ATOM 1069 C CA . GLU A 1 132 ? -1.599 14.805 -18.422 1 72.5 132 GLU A CA 1
ATOM 1070 C C . GLU A 1 132 ? -1.709 14.094 -17.078 1 72.5 132 GLU A C 1
ATOM 1072 O O . GLU A 1 132 ? -2.752 14.156 -16.422 1 72.5 132 GLU A O 1
ATOM 1077 N N . VAL A 1 133 ? -0.639 13.25 -16.922 1 70.81 133 VAL A N 1
ATOM 1078 C CA . VAL A 1 133 ? -0.529 12.695 -15.586 1 70.81 133 VAL A CA 1
ATOM 1079 C C . VAL A 1 133 ? -0.358 13.828 -14.57 1 70.81 133 VAL A C 1
ATOM 1081 O O . VAL A 1 133 ? 0.453 14.734 -14.773 1 70.81 133 VAL A O 1
ATOM 1084 N N . PRO A 1 134 ? -1.155 13.797 -13.562 1 78.62 134 PRO A N 1
ATOM 1085 C CA . PRO A 1 134 ? -1.009 14.859 -12.57 1 78.62 134 PRO A CA 1
ATOM 1086 C C . PRO A 1 134 ? 0.318 14.781 -11.82 1 78.62 134 PRO A C 1
ATOM 1088 O O . PRO A 1 134 ? 0.48 13.945 -10.93 1 78.62 134 PRO A O 1
ATOM 1091 N N . LEU A 1 135 ? 1.362 15.273 -12.312 1 84.25 135 LEU A N 1
ATOM 1092 C CA . LEU A 1 135 ? 2.686 15.359 -11.703 1 84.25 135 LEU A CA 1
ATOM 1093 C C . LEU A 1 135 ? 2.703 16.406 -10.586 1 84.25 135 LEU A C 1
ATOM 1095 O O . LEU A 1 135 ? 2.27 17.531 -10.789 1 84.25 135 LEU A O 1
ATOM 1099 N N . GLN A 1 136 ? 3.049 15.922 -9.461 1 91 136 GLN A N 1
ATOM 1100 C CA . GLN A 1 136 ? 3.189 16.859 -8.352 1 91 136 GLN A CA 1
ATOM 1101 C C . GLN A 1 136 ? 4.621 16.875 -7.824 1 91 136 GLN A C 1
ATOM 1103 O O . GLN A 1 136 ? 5.277 15.836 -7.746 1 91 136 GLN A O 1
ATOM 1108 N N . TYR A 1 137 ? 5.238 18.078 -7.547 1 95.69 137 TYR A N 1
ATOM 1109 C CA . TYR A 1 137 ? 6.508 18.344 -6.887 1 95.69 137 TYR A CA 1
ATOM 1110 C C . TYR A 1 137 ? 7.672 17.766 -7.676 1 95.69 137 TYR A C 1
ATOM 1112 O O . TYR A 1 137 ? 8.508 17.047 -7.125 1 95.69 137 TYR A O 1
ATOM 1120 N N . PRO A 1 138 ? 7.754 18.031 -9 1 95.31 138 PRO A N 1
ATOM 1121 C CA . PRO A 1 138 ? 8.883 17.547 -9.789 1 95.31 138 PRO A CA 1
ATOM 1122 C C . PRO A 1 138 ? 10.234 18 -9.242 1 95.31 138 PRO A C 1
ATOM 1124 O O . PRO A 1 138 ? 11.258 17.375 -9.508 1 95.31 138 PRO A O 1
ATOM 1127 N N . SER A 1 139 ? 10.211 19.062 -8.406 1 96.25 139 SER A N 1
ATOM 1128 C CA . SER A 1 139 ? 11.43 19.609 -7.82 1 96.25 139 SER A CA 1
ATOM 1129 C C . SER A 1 139 ? 12.102 18.594 -6.898 1 96.25 139 SER A C 1
ATOM 1131 O O . SER A 1 139 ? 13.305 18.656 -6.66 1 96.25 139 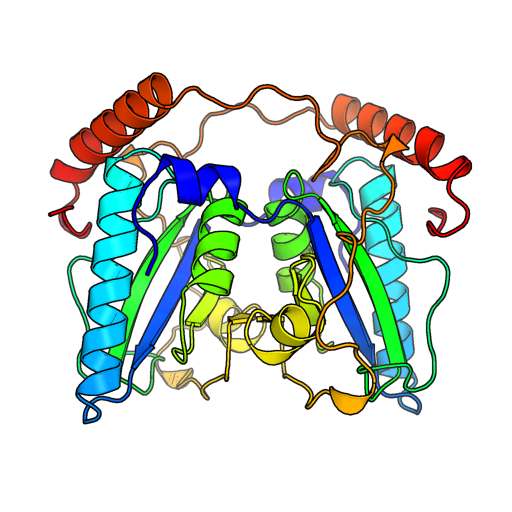SER A O 1
ATOM 1133 N N . LEU A 1 140 ? 11.336 17.609 -6.363 1 97.06 140 LEU A N 1
ATOM 1134 C CA . LEU A 1 140 ? 11.867 16.609 -5.445 1 97.06 140 LEU A CA 1
ATOM 1135 C C . LEU A 1 140 ? 12.625 15.523 -6.207 1 97.06 140 LEU A C 1
ATOM 1137 O O . LEU A 1 140 ? 13.367 14.734 -5.609 1 97.06 140 LEU A O 1
ATOM 1141 N N . LYS A 1 141 ? 12.414 15.422 -7.562 1 96.81 141 LYS A N 1
ATOM 1142 C CA . LYS A 1 141 ? 13.047 14.414 -8.422 1 96.81 141 LYS A CA 1
ATOM 1143 C C . LYS A 1 141 ? 12.758 13.008 -7.914 1 96.81 141 LYS A C 1
ATOM 1145 O O . LYS A 1 141 ? 13.664 12.172 -7.832 1 96.81 141 LYS A O 1
ATOM 1150 N N . LEU A 1 142 ? 11.594 12.773 -7.453 1 97.25 142 LEU A N 1
ATOM 1151 C CA . LEU A 1 142 ? 11.047 11.484 -7.051 1 97.25 142 LEU A CA 1
ATOM 1152 C C . 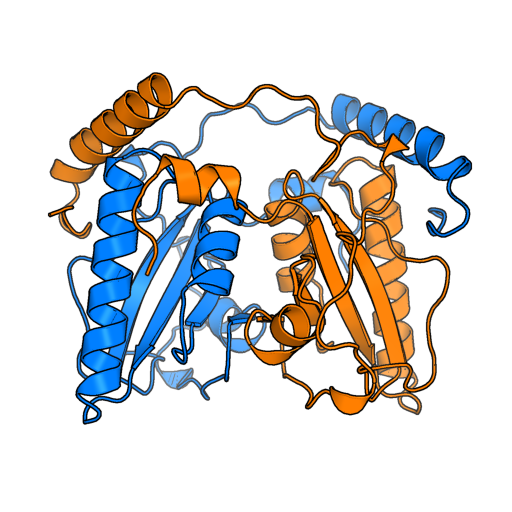LEU A 1 142 ? 9.82 11.125 -7.879 1 97.25 142 LEU A C 1
ATOM 1154 O O . LEU A 1 142 ? 9.289 11.969 -8.609 1 97.25 142 LEU A O 1
ATOM 1158 N N . GLY A 1 143 ? 9.328 9.859 -7.793 1 96.62 143 GLY A N 1
ATOM 1159 C CA . GLY A 1 143 ? 8.172 9.453 -8.578 1 96.62 143 GLY A CA 1
ATOM 1160 C C . GLY A 1 143 ? 8.406 9.547 -10.07 1 96.62 143 GLY A C 1
ATOM 1161 O O . GLY A 1 143 ? 9.438 9.078 -10.578 1 96.62 143 GLY A O 1
ATOM 1162 N N . TYR A 1 144 ? 7.449 10.102 -10.758 1 95.81 144 TYR A N 1
ATOM 1163 C CA . TYR A 1 144 ? 7.508 10.172 -12.211 1 95.81 144 TYR A CA 1
ATOM 1164 C C . TYR A 1 144 ? 8.648 11.07 -12.672 1 95.81 144 TYR A C 1
ATOM 1166 O O . TYR A 1 144 ? 9.102 10.977 -13.812 1 95.81 144 TYR A O 1
ATOM 1174 N N . SER A 1 145 ? 9.211 11.938 -11.789 1 95.5 145 SER A N 1
ATOM 1175 C CA . SER A 1 145 ? 10.281 12.867 -12.133 1 95.5 145 SER A CA 1
ATOM 1176 C C . SER A 1 145 ? 11.648 12.305 -11.734 1 95.5 145 SER A C 1
ATOM 1178 O O . SER A 1 145 ? 12.656 13 -11.836 1 95.5 145 SER A O 1
ATOM 1180 N N . SER A 1 146 ? 11.609 11.062 -11.195 1 95.5 146 SER A N 1
ATOM 1181 C CA . SER A 1 146 ? 12.867 10.453 -10.773 1 95.5 146 SER A CA 1
ATOM 1182 C C . SER A 1 146 ? 13.82 10.266 -11.953 1 95.5 146 SER A C 1
ATOM 1184 O O . SER A 1 146 ? 13.391 9.875 -13.039 1 95.5 146 SER A O 1
ATOM 1186 N N . GLN A 1 147 ? 15.039 10.539 -11.719 1 92.56 147 GLN A N 1
ATOM 1187 C CA . GLN A 1 147 ? 16.062 10.312 -12.734 1 92.56 147 GLN A CA 1
ATOM 1188 C C . GLN A 1 147 ? 16.938 9.125 -12.367 1 92.56 147 GLN A C 1
ATOM 1190 O O . GLN A 1 147 ? 17.953 8.867 -13.023 1 92.56 147 GLN A O 1
ATOM 1195 N N . ALA A 1 148 ? 16.625 8.469 -11.289 1 91.88 148 ALA A N 1
ATOM 1196 C CA . ALA A 1 148 ? 17.391 7.301 -10.867 1 91.88 148 ALA A CA 1
ATOM 1197 C C . ALA A 1 148 ? 17.312 6.188 -11.906 1 91.88 148 ALA A C 1
ATOM 1199 O O . ALA A 1 148 ? 16.234 5.922 -12.453 1 91.88 148 ALA A O 1
ATOM 1200 N N . PRO A 1 149 ? 18.453 5.586 -12.25 1 91.38 149 PRO A N 1
ATOM 1201 C CA . PRO A 1 149 ? 18.406 4.508 -13.234 1 91.38 149 PRO A CA 1
ATOM 1202 C C . PRO A 1 149 ? 17.656 3.279 -12.734 1 91.38 149 PRO A C 1
ATOM 1204 O O . PRO A 1 149 ? 17.734 2.938 -11.555 1 91.38 149 PRO A O 1
ATOM 1207 N N . ALA A 1 150 ? 16.891 2.676 -13.641 1 90.19 150 ALA A N 1
ATOM 1208 C CA . ALA A 1 150 ? 16.234 1.41 -13.352 1 90.19 150 ALA A CA 1
ATOM 1209 C C . ALA A 1 150 ? 17.078 0.226 -13.805 1 90.19 150 ALA A C 1
ATOM 1211 O O . ALA A 1 150 ? 17.828 0.332 -14.773 1 90.19 150 ALA A O 1
ATOM 1212 N N . PRO A 1 151 ? 16.953 -0.887 -13.023 1 92.94 151 PRO A N 1
ATOM 1213 C CA . PRO A 1 151 ? 17.672 -2.072 -13.5 1 92.94 151 PRO A CA 1
ATOM 1214 C C . PRO A 1 151 ? 17.281 -2.469 -14.922 1 92.94 151 PRO A C 1
ATOM 1216 O O . PRO A 1 151 ? 16.109 -2.332 -15.305 1 92.94 151 PRO A O 1
ATOM 1219 N N . SER A 1 152 ? 18.234 -2.955 -15.734 1 95.25 152 SER A N 1
ATOM 1220 C CA . SER A 1 152 ? 17.953 -3.463 -17.078 1 95.25 152 SER A CA 1
ATOM 1221 C C . SER A 1 152 ? 17.094 -4.723 -17.016 1 95.25 152 SER A C 1
ATOM 1223 O O . SER A 1 152 ? 16.984 -5.359 -15.969 1 95.25 152 SER A O 1
ATOM 1225 N N . LEU A 1 153 ? 16.5 -5.078 -18.156 1 96.25 153 LEU A N 1
ATOM 1226 C CA . LEU A 1 153 ? 15.703 -6.297 -18.234 1 96.25 153 LEU A CA 1
ATOM 1227 C C . LEU A 1 153 ? 16.562 -7.523 -17.953 1 96.25 153 LEU A C 1
ATOM 1229 O O . LEU A 1 153 ? 16.094 -8.484 -17.344 1 96.25 153 LEU A O 1
ATOM 1233 N N . GLU A 1 154 ? 17.797 -7.445 -18.406 1 96.5 154 GLU A N 1
ATOM 1234 C CA . GLU A 1 154 ? 18.719 -8.555 -18.156 1 96.5 154 GLU A CA 1
ATOM 1235 C C . GLU A 1 154 ? 19 -8.734 -16.672 1 96.5 154 GLU A C 1
ATOM 1237 O O . GLU A 1 154 ? 18.969 -9.852 -16.156 1 96.5 154 GLU A O 1
ATOM 1242 N N . LYS A 1 155 ? 19.312 -7.668 -15.992 1 97.19 155 LYS A N 1
ATOM 1243 C CA . LYS A 1 155 ? 19.547 -7.719 -14.547 1 97.19 155 LYS A CA 1
ATOM 1244 C C . LYS A 1 155 ? 18.312 -8.211 -13.805 1 97.19 155 LYS A C 1
ATOM 1246 O O . LYS A 1 155 ? 18.438 -8.953 -12.828 1 97.19 155 LYS A O 1
ATOM 1251 N N . ARG A 1 156 ? 17.156 -7.805 -14.266 1 97.12 156 ARG A N 1
ATOM 1252 C CA . ARG A 1 156 ? 15.914 -8.258 -13.672 1 97.12 156 ARG A CA 1
ATOM 1253 C C . ARG A 1 156 ? 15.742 -9.766 -13.828 1 97.12 156 ARG A C 1
ATOM 1255 O O . ARG A 1 156 ? 15.367 -10.461 -12.875 1 97.12 156 ARG A O 1
ATOM 1262 N N . LYS A 1 157 ? 15.969 -10.234 -14.992 1 96.38 157 LYS A N 1
ATOM 1263 C CA . LYS A 1 157 ? 15.836 -11.664 -15.25 1 96.38 157 LYS A CA 1
ATOM 1264 C C . LYS A 1 157 ? 16.797 -12.469 -14.375 1 96.38 157 LYS A C 1
ATOM 1266 O O . LYS A 1 157 ? 16.438 -13.547 -13.891 1 96.38 157 LYS A O 1
ATOM 1271 N N . GLN A 1 158 ? 18.031 -11.945 -14.234 1 97.69 158 GLN A N 1
ATOM 1272 C CA . GLN A 1 158 ? 19 -12.594 -13.359 1 97.69 158 GLN A CA 1
ATOM 1273 C C . GLN A 1 158 ? 18.516 -12.625 -11.914 1 97.69 158 GLN A C 1
ATOM 1275 O O . GLN A 1 158 ? 18.625 -13.648 -11.234 1 97.69 158 GLN A O 1
ATOM 1280 N N . PHE A 1 159 ? 18.047 -11.523 -11.508 1 97.06 159 PHE A N 1
ATOM 1281 C CA . PHE A 1 159 ? 17.5 -11.43 -10.156 1 97.06 159 PHE A CA 1
ATOM 1282 C C . PHE A 1 159 ? 16.344 -12.406 -9.961 1 97.06 159 PHE A C 1
ATOM 1284 O O . PHE A 1 159 ? 16.297 -13.125 -8.961 1 97.06 159 PHE A O 1
ATOM 1291 N N . GLY A 1 160 ? 15.375 -12.422 -10.898 1 97.56 160 GLY A N 1
ATOM 1292 C CA . GLY A 1 160 ? 14.25 -13.336 -10.836 1 97.56 160 GLY A CA 1
ATOM 1293 C C . GLY A 1 160 ? 14.672 -14.797 -10.766 1 97.56 160 GLY A C 1
ATOM 1294 O O . GLY A 1 160 ? 14.125 -15.562 -9.969 1 97.56 160 GLY A O 1
ATOM 1295 N N . SER A 1 161 ? 15.625 -15.148 -11.57 1 97.38 161 SER A N 1
ATOM 1296 C CA . SER A 1 161 ? 16.141 -16.516 -11.562 1 97.38 161 SER A CA 1
ATOM 1297 C C . SER A 1 161 ? 16.734 -16.875 -10.211 1 97.38 161 SER A C 1
ATOM 1299 O O . SER A 1 161 ? 16.562 -17.984 -9.719 1 97.38 161 SER A O 1
ATOM 1301 N N . ALA A 1 162 ? 17.5 -15.945 -9.625 1 97.75 162 ALA A N 1
ATOM 1302 C CA . ALA A 1 162 ? 18.094 -16.172 -8.312 1 97.75 162 ALA A CA 1
ATOM 1303 C C . ALA A 1 162 ? 17.016 -16.375 -7.25 1 97.75 162 ALA A C 1
ATOM 1305 O O . ALA A 1 162 ? 17.141 -17.25 -6.387 1 97.75 162 ALA A O 1
ATOM 1306 N N . VAL A 1 163 ? 15.945 -15.586 -7.309 1 97.69 163 VAL A N 1
ATOM 1307 C CA . VAL A 1 163 ? 14.836 -15.711 -6.371 1 97.69 163 VAL A CA 1
ATOM 1308 C C . VAL A 1 163 ? 14.195 -17.094 -6.504 1 97.69 163 VAL A C 1
ATOM 1310 O O . VAL A 1 163 ? 13.93 -17.75 -5.504 1 97.69 163 VAL A O 1
ATOM 1313 N N . GLU A 1 164 ? 13.977 -17.547 -7.77 1 97.69 164 GLU A N 1
ATOM 1314 C CA . GLU A 1 164 ? 13.375 -18.859 -8.008 1 97.69 164 GLU A CA 1
ATOM 1315 C C . GLU A 1 164 ? 14.25 -19.969 -7.453 1 97.69 164 GLU A C 1
ATOM 1317 O O . GLU A 1 164 ? 13.734 -20.953 -6.891 1 97.69 164 GLU A O 1
ATOM 1322 N N . ASP A 1 165 ? 15.523 -19.812 -7.605 1 97.56 165 ASP A N 1
ATOM 1323 C CA . ASP A 1 165 ? 16.453 -20.828 -7.121 1 97.56 165 ASP A CA 1
ATOM 1324 C C . ASP A 1 165 ? 16.375 -20.969 -5.602 1 97.56 165 ASP A C 1
ATOM 1326 O O . ASP A 1 165 ? 16.422 -22.078 -5.07 1 97.56 165 ASP A O 1
ATOM 1330 N N . ILE A 1 166 ? 16.281 -19.859 -4.934 1 97.38 166 ILE A N 1
ATOM 1331 C CA . ILE A 1 166 ? 16.188 -19.875 -3.479 1 97.38 166 ILE A CA 1
ATOM 1332 C C . ILE A 1 166 ? 14.867 -20.516 -3.057 1 97.38 166 ILE A C 1
ATOM 1334 O O . ILE A 1 166 ? 14.836 -21.344 -2.146 1 97.38 166 ILE A O 1
ATOM 1338 N N . LEU A 1 167 ? 13.797 -20.219 -3.762 1 97 167 LEU A N 1
ATOM 1339 C CA . LEU A 1 167 ? 12.453 -20.625 -3.361 1 97 167 LEU A CA 1
ATOM 1340 C C . LEU A 1 167 ? 12.219 -22.109 -3.672 1 97 167 LEU A C 1
ATOM 1342 O O . LEU A 1 167 ? 11.266 -22.703 -3.168 1 97 167 LEU A O 1
ATOM 1346 N N . LYS A 1 168 ? 13.062 -22.688 -4.496 1 95.25 168 LYS A N 1
ATOM 1347 C CA . LYS A 1 168 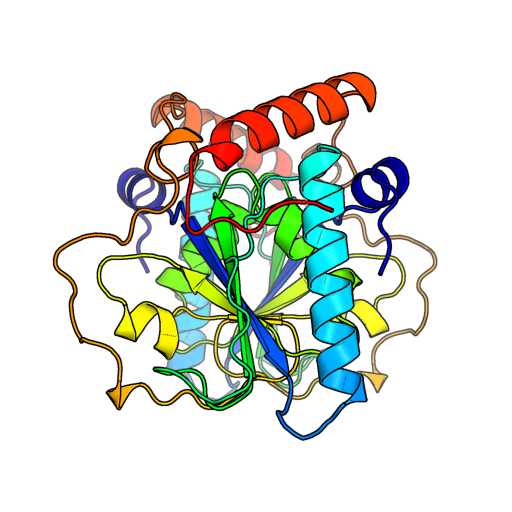? 12.953 -24.109 -4.797 1 95.25 168 LYS A CA 1
ATOM 1348 C C . LYS A 1 168 ? 12.992 -24.938 -3.518 1 95.25 168 LYS A C 1
ATOM 1350 O O . LYS A 1 168 ? 12.391 -26.016 -3.451 1 95.25 168 LYS A O 1
ATOM 1355 N N . ASN A 1 169 ? 13.672 -24.375 -2.533 1 93.62 169 ASN A N 1
ATOM 1356 C CA . ASN A 1 169 ? 13.852 -25.109 -1.286 1 93.62 169 ASN A CA 1
ATOM 1357 C C . ASN A 1 169 ? 12.82 -24.703 -0.24 1 93.62 169 ASN A C 1
ATOM 1359 O O . ASN A 1 169 ? 12.883 -25.156 0.908 1 93.62 169 ASN A O 1
ATOM 1363 N N . GLU A 1 170 ? 11.977 -23.844 -0.588 1 94.62 170 GLU A N 1
ATOM 1364 C CA . GLU A 1 170 ? 10.891 -23.422 0.297 1 94.62 170 GLU A CA 1
ATOM 1365 C C . GLU A 1 170 ? 9.594 -24.156 -0.011 1 94.62 170 GLU A C 1
ATOM 1367 O O . GLU A 1 170 ? 8.93 -23.875 -1.006 1 94.62 170 GLU A O 1
ATOM 1372 N N . LYS A 1 171 ? 9.125 -25.031 0.879 1 92.75 171 LYS A N 1
ATOM 1373 C CA . LYS A 1 171 ? 8.039 -25.969 0.623 1 92.75 171 LYS A CA 1
ATOM 1374 C C . LYS A 1 171 ? 6.711 -25.25 0.452 1 92.75 171 LYS A C 1
ATOM 1376 O O . LYS A 1 171 ? 5.844 -25.703 -0.301 1 92.75 171 LYS A O 1
ATOM 1381 N N . GLU A 1 172 ? 6.594 -24.094 1.057 1 94 172 GLU A N 1
ATOM 1382 C CA . GLU A 1 172 ? 5.297 -23.422 1.051 1 94 172 GLU A CA 1
ATOM 1383 C C . GLU A 1 172 ? 5.184 -22.453 -0.115 1 94 172 GLU A C 1
ATOM 1385 O O . GLU A 1 172 ? 4.094 -21.953 -0.417 1 94 172 GLU A O 1
ATOM 1390 N N . ALA A 1 173 ? 6.262 -22.156 -0.754 1 96.44 173 ALA A N 1
ATOM 1391 C CA . ALA A 1 173 ? 6.258 -21.203 -1.856 1 96.44 173 ALA A CA 1
ATOM 1392 C C . ALA A 1 173 ? 5.77 -21.844 -3.146 1 96.44 173 ALA A C 1
ATOM 1394 O O . ALA A 1 173 ? 6.258 -22.906 -3.543 1 96.44 173 ALA A O 1
ATOM 1395 N N . ALA A 1 174 ? 4.832 -21.234 -3.74 1 96.5 174 ALA A N 1
ATOM 1396 C CA . ALA A 1 174 ? 4.387 -21.734 -5.039 1 96.5 174 ALA A CA 1
ATOM 1397 C C . ALA A 1 174 ? 5.492 -21.609 -6.082 1 96.5 174 ALA A C 1
ATOM 1399 O O . ALA A 1 174 ? 6.25 -20.625 -6.082 1 96.5 174 ALA A O 1
ATOM 1400 N N . LYS A 1 175 ? 5.5 -22.516 -7.02 1 92.31 175 LYS A N 1
ATOM 1401 C CA . LYS A 1 175 ? 6.504 -22.516 -8.078 1 92.31 175 LYS A CA 1
ATOM 1402 C C . LYS A 1 175 ? 5.988 -21.797 -9.328 1 92.31 175 LYS A C 1
ATOM 1404 O O . LYS A 1 175 ? 4.82 -21.938 -9.688 1 92.31 175 LYS A O 1
ATOM 1409 N N . ALA A 1 176 ? 6.875 -21.062 -9.867 1 91.31 176 ALA A N 1
ATOM 1410 C CA . ALA A 1 176 ? 6.508 -20.391 -11.109 1 91.31 176 ALA A CA 1
ATOM 1411 C C . ALA A 1 176 ? 6.316 -21.391 -12.234 1 91.31 176 ALA A C 1
ATOM 1413 O O . ALA A 1 176 ? 7.016 -22.406 -12.305 1 91.31 176 ALA A O 1
ATOM 1414 N N . PRO A 1 177 ? 5.344 -21.141 -13.078 1 85.06 177 PRO A N 1
ATOM 1415 C CA . PRO A 1 177 ? 5.145 -22.062 -14.203 1 85.06 177 PRO A CA 1
ATOM 1416 C C . PRO A 1 177 ? 6.277 -22 -15.227 1 85.06 177 PRO A C 1
ATOM 1418 O O . PRO A 1 177 ? 6.957 -20.969 -15.336 1 85.06 177 PRO A O 1
ATOM 1421 N N . PRO B 1 1 ? -0.36 10.172 17.297 1 95.06 1 PRO B N 1
ATOM 1422 C CA . PRO B 1 1 ? 0.431 9.109 16.656 1 95.06 1 PRO B CA 1
ATOM 1423 C C . PRO B 1 1 ? 1.927 9.25 16.938 1 95.06 1 PRO B C 1
ATOM 1425 O O . PRO B 1 1 ? 2.395 10.328 17.297 1 95.06 1 PRO B O 1
ATOM 1428 N N . GLN B 1 2 ? 2.682 8.18 16.781 1 95.44 2 GLN B N 1
ATOM 1429 C CA . GLN B 1 2 ? 4.121 8.156 17.031 1 95.44 2 GLN B CA 1
ATOM 1430 C C . GLN B 1 2 ? 4.848 9.125 16.094 1 95.44 2 GLN B C 1
ATOM 1432 O O . GLN B 1 2 ? 4.594 9.156 14.891 1 95.44 2 GLN B O 1
ATOM 1437 N N . THR B 1 3 ? 5.746 10.016 16.688 1 96.88 3 THR B N 1
ATOM 1438 C CA . THR B 1 3 ? 6.41 11.016 15.852 1 96.88 3 THR B CA 1
ATOM 1439 C C . THR B 1 3 ? 7.922 10.93 16.016 1 96.88 3 THR B C 1
ATOM 1441 O O . THR B 1 3 ? 8.664 11.625 15.312 1 96.88 3 THR B O 1
ATOM 1444 N N . ASP B 1 4 ? 8.375 10.094 16.938 1 97.69 4 ASP B N 1
ATOM 1445 C CA . ASP B 1 4 ? 9.82 9.891 17.062 1 97.69 4 ASP B CA 1
ATOM 1446 C C . ASP B 1 4 ? 10.359 9.109 15.867 1 97.69 4 ASP B C 1
ATOM 1448 O O . ASP B 1 4 ? 10.008 7.945 15.664 1 97.69 4 ASP B O 1
ATOM 1452 N N . VAL B 1 5 ? 11.258 9.75 15.117 1 97.5 5 VAL B N 1
ATOM 1453 C CA . VAL B 1 5 ? 11.711 9.188 13.844 1 97.5 5 VAL B CA 1
ATOM 1454 C C . VAL B 1 5 ? 12.43 7.867 14.094 1 97.5 5 VAL B C 1
ATOM 1456 O O . VAL B 1 5 ? 12.297 6.926 13.305 1 97.5 5 VAL B O 1
ATOM 1459 N N . LYS B 1 6 ? 13.195 7.73 15.133 1 97.31 6 LYS B N 1
ATOM 1460 C CA . LYS B 1 6 ? 13.883 6.484 15.453 1 97.31 6 LYS B CA 1
ATOM 1461 C C . LYS B 1 6 ? 12.891 5.344 15.656 1 97.31 6 LYS B C 1
ATOM 1463 O O . LYS B 1 6 ? 13.039 4.27 15.07 1 97.31 6 LYS B O 1
ATOM 1468 N N . GLU B 1 7 ? 11.891 5.578 16.453 1 97.44 7 GLU B N 1
ATOM 1469 C CA . GLU B 1 7 ? 10.883 4.559 16.75 1 97.44 7 GLU B CA 1
ATOM 1470 C C . GLU B 1 7 ? 10.086 4.191 15.5 1 97.44 7 GLU B C 1
ATOM 1472 O O . GLU B 1 7 ? 9.789 3.018 15.273 1 97.44 7 GLU B O 1
ATOM 1477 N N . VAL B 1 8 ? 9.734 5.234 14.711 1 97.81 8 VAL B N 1
ATOM 1478 C CA . VAL B 1 8 ? 8.922 5.012 13.516 1 97.81 8 VAL B CA 1
ATOM 1479 C C . VAL B 1 8 ? 9.703 4.16 12.516 1 97.81 8 VAL B C 1
ATOM 1481 O O . VAL B 1 8 ? 9.156 3.203 11.953 1 97.81 8 VAL B O 1
ATOM 1484 N N . VAL B 1 9 ? 10.961 4.43 12.297 1 96.75 9 VAL B N 1
ATOM 1485 C CA . VAL B 1 9 ? 11.773 3.713 11.312 1 96.75 9 VAL B CA 1
ATOM 1486 C C . VAL B 1 9 ? 12.055 2.299 11.812 1 96.75 9 VAL B C 1
ATOM 1488 O O . VAL B 1 9 ? 12.031 1.342 11.039 1 96.75 9 VAL B O 1
ATOM 1491 N N . GLU B 1 10 ? 12.25 2.08 13.125 1 95.06 10 GLU B N 1
ATOM 1492 C CA . GLU B 1 10 ? 12.562 0.774 13.695 1 95.06 10 GLU B CA 1
ATOM 1493 C C . GLU B 1 10 ? 11.336 -0.132 13.703 1 95.06 10 GLU B C 1
ATOM 1495 O O . GLU B 1 10 ? 11.461 -1.356 13.641 1 95.06 10 GLU B O 1
ATOM 1500 N N . SER B 1 11 ? 10.164 0.492 13.758 1 95.5 11 SER B N 1
ATOM 1501 C CA . SER B 1 11 ? 8.945 -0.307 13.852 1 95.5 11 SER B CA 1
ATOM 1502 C C . SER B 1 11 ? 8.266 -0.436 12.492 1 95.5 11 SER B C 1
ATOM 1504 O O . SER B 1 11 ? 7.156 -0.968 12.398 1 95.5 11 SER B O 1
ATOM 1506 N N . GLU B 1 12 ? 8.906 0.085 11.438 1 97.31 12 GLU B N 1
ATOM 1507 C CA . GLU B 1 12 ? 8.328 -0.012 10.102 1 97.31 12 GLU B CA 1
ATOM 1508 C C . GLU B 1 12 ? 8.031 -1.462 9.727 1 97.31 12 GLU B C 1
ATOM 1510 O O . GLU B 1 12 ? 8.836 -2.355 10 1 97.31 12 GLU B O 1
ATOM 1515 N N . ILE B 1 13 ? 6.883 -1.723 9.18 1 98.06 13 ILE B N 1
ATOM 1516 C CA . ILE B 1 13 ? 6.5 -3.061 8.734 1 98.06 13 ILE B CA 1
ATOM 1517 C C . ILE B 1 13 ? 7.391 -3.498 7.578 1 98.06 13 ILE B C 1
ATOM 1519 O O . ILE B 1 13 ? 7.559 -2.76 6.602 1 98.06 13 ILE B O 1
ATOM 1523 N N . LYS B 1 14 ? 7.855 -4.699 7.66 1 97.44 14 LYS B N 1
ATOM 1524 C CA . LYS B 1 14 ? 8.82 -5.145 6.656 1 97.44 14 LYS B CA 1
ATOM 1525 C C . LYS B 1 14 ? 8.25 -6.277 5.809 1 97.44 14 LYS B C 1
ATOM 1527 O O . LYS B 1 14 ? 8.797 -6.605 4.754 1 97.44 14 LYS B O 1
ATOM 1532 N N . GLU B 1 15 ? 7.164 -6.871 6.289 1 98.25 15 GLU B N 1
ATOM 1533 C CA . GLU B 1 15 ? 6.531 -7.953 5.539 1 98.25 15 GLU B CA 1
ATOM 1534 C C . GLU B 1 15 ? 5.012 -7.812 5.547 1 98.25 15 GLU B C 1
ATOM 1536 O O . GLU B 1 15 ? 4.426 -7.371 6.539 1 98.25 15 GLU B O 1
ATOM 1541 N N . TRP B 1 16 ? 4.418 -8.227 4.469 1 98.62 16 TRP B N 1
ATOM 1542 C CA . TRP B 1 16 ? 2.99 -8.047 4.223 1 98.62 16 TRP B CA 1
ATOM 1543 C C . TRP B 1 16 ? 2.383 -9.305 3.6 1 98.62 16 TRP B C 1
ATOM 1545 O O . TRP B 1 16 ? 3.07 -10.047 2.9 1 98.62 16 TRP B O 1
ATOM 1555 N N . HIS B 1 17 ? 1.078 -9.461 3.867 1 98.56 17 HIS B N 1
ATOM 1556 C CA . HIS B 1 17 ? 0.287 -10.422 3.105 1 98.56 17 HIS B CA 1
ATOM 1557 C C . HIS B 1 17 ? -0.756 -9.719 2.244 1 98.56 17 HIS B C 1
ATOM 1559 O O . HIS B 1 17 ? -1.4 -8.766 2.695 1 98.56 17 HIS B O 1
ATOM 1565 N N . PHE B 1 18 ? -0.815 -10.164 1.051 1 98.88 18 PHE B N 1
ATOM 1566 C CA . PHE B 1 18 ? -1.968 -9.93 0.187 1 98.88 18 PHE B CA 1
ATOM 1567 C C . PHE B 1 18 ? -2.82 -11.188 0.075 1 98.88 18 PHE B C 1
ATOM 1569 O O . PHE B 1 18 ? -2.326 -12.25 -0.323 1 98.88 18 PHE B O 1
ATOM 1576 N N . HIS B 1 19 ? -4.02 -11.164 0.468 1 98.88 19 HIS B N 1
ATOM 1577 C CA . HIS B 1 19 ? -4.953 -12.258 0.241 1 98.88 19 HIS B CA 1
ATOM 1578 C C . HIS B 1 19 ? -5.91 -11.938 -0.902 1 98.88 19 HIS B C 1
ATOM 1580 O O . HIS B 1 19 ? -6.688 -10.984 -0.82 1 98.88 19 HIS B O 1
ATOM 1586 N N . ILE B 1 20 ? -5.852 -12.727 -1.946 1 98.88 20 ILE B N 1
ATOM 1587 C CA . ILE B 1 20 ? -6.742 -12.57 -3.094 1 98.88 20 ILE B CA 1
ATOM 1588 C C . ILE B 1 20 ? -8.008 -13.391 -2.877 1 98.88 20 ILE B C 1
ATOM 1590 O O . ILE B 1 20 ? -7.945 -14.617 -2.73 1 98.88 20 ILE B O 1
ATOM 1594 N N . TYR B 1 21 ? -9.125 -12.742 -2.881 1 98.81 21 TYR B N 1
ATOM 1595 C CA . TYR B 1 21 ? -10.391 -13.383 -2.539 1 98.81 21 TYR B CA 1
ATOM 1596 C C . TYR B 1 21 ? -11.188 -13.719 -3.791 1 98.81 21 TYR B C 1
ATOM 1598 O O . TYR B 1 21 ? -11.141 -12.984 -4.781 1 98.81 21 TYR B O 1
ATOM 1606 N N . PHE B 1 22 ? -11.969 -14.781 -3.758 1 98.62 22 PHE B N 1
ATOM 1607 C CA . PHE B 1 22 ? -12.938 -15.148 -4.785 1 98.62 22 PHE B CA 1
ATOM 1608 C C . PHE B 1 22 ? -14.078 -15.961 -4.184 1 98.62 22 PHE B C 1
ATOM 1610 O O . PHE B 1 22 ? -13.883 -16.703 -3.213 1 98.62 22 PHE B O 1
ATOM 1617 N N . HIS B 1 23 ? -15.281 -15.812 -4.691 1 97.69 23 HIS B N 1
ATOM 1618 C CA . HIS B 1 23 ? -16.422 -16.594 -4.223 1 97.69 23 HIS B CA 1
ATOM 1619 C C . HIS B 1 23 ? -16.328 -18.047 -4.676 1 97.69 23 HIS B C 1
ATOM 1621 O O . HIS B 1 23 ? -16.109 -18.312 -5.859 1 97.69 23 HIS B O 1
ATOM 1627 N N . GLN B 1 24 ? -16.578 -18.891 -3.863 1 94.69 24 GLN B N 1
ATOM 1628 C CA . GLN B 1 24 ? -16.359 -20.328 -4.051 1 94.69 24 GLN B CA 1
ATOM 1629 C C . GLN B 1 24 ? -17.156 -20.859 -5.23 1 94.69 24 GLN B C 1
ATOM 1631 O O . GLN B 1 24 ? -16.688 -21.734 -5.957 1 94.69 24 GLN B O 1
ATOM 1636 N N . ARG B 1 25 ? -18.328 -20.406 -5.398 1 95.62 25 ARG B N 1
ATOM 1637 C CA . ARG B 1 25 ? -19.203 -20.953 -6.422 1 95.62 25 ARG B CA 1
ATOM 1638 C C . ARG B 1 25 ? -19.25 -20.047 -7.652 1 95.62 25 ARG B C 1
ATOM 1640 O O . ARG B 1 25 ? -20.141 -20.172 -8.484 1 95.62 25 ARG B O 1
ATOM 1647 N N . ASN B 1 26 ? -18.422 -19.156 -7.781 1 97.25 26 ASN B N 1
ATOM 1648 C CA . ASN B 1 26 ? -18.266 -18.297 -8.953 1 97.25 26 ASN B CA 1
ATOM 1649 C C . ASN B 1 26 ? -17.062 -18.719 -9.789 1 97.25 26 ASN B C 1
ATOM 1651 O O . ASN B 1 26 ? -15.93 -18.281 -9.523 1 97.25 26 ASN B O 1
ATOM 1655 N N . ALA B 1 27 ? -17.281 -19.469 -10.75 1 97.31 27 ALA B N 1
ATOM 1656 C CA . ALA B 1 27 ? -16.219 -20.062 -11.562 1 97.31 27 ALA B CA 1
ATOM 1657 C C . ALA B 1 27 ? -15.383 -18.984 -12.242 1 97.31 27 ALA B C 1
ATOM 1659 O O . ALA B 1 27 ? -14.164 -19.109 -12.375 1 97.31 27 ALA B O 1
ATOM 1660 N N . ASP B 1 28 ? -16.047 -17.953 -12.664 1 97.88 28 ASP B N 1
ATOM 1661 C CA . ASP B 1 28 ? -15.336 -16.859 -13.336 1 97.88 28 ASP B CA 1
ATOM 1662 C C . ASP B 1 28 ? -14.367 -16.172 -12.383 1 97.88 28 ASP B C 1
ATOM 1664 O O . ASP B 1 28 ? -13.227 -15.875 -12.75 1 97.88 28 ASP B O 1
ATOM 1668 N N . GLU B 1 29 ? -14.781 -15.906 -11.164 1 97.56 29 GLU B N 1
ATOM 1669 C CA . GLU B 1 29 ? -13.922 -15.281 -10.164 1 97.56 29 GLU B CA 1
ATOM 1670 C C . GLU B 1 29 ? -12.75 -16.188 -9.805 1 97.56 29 GLU B C 1
ATOM 1672 O O . GLU B 1 29 ? -11.617 -15.719 -9.641 1 97.56 29 GLU B O 1
ATOM 1677 N N . HIS B 1 30 ? -13.086 -17.406 -9.656 1 98 30 HIS B N 1
ATOM 1678 C CA . HIS B 1 30 ? -12.039 -18.375 -9.352 1 98 30 HIS B CA 1
ATOM 1679 C C . HIS B 1 30 ? -10.969 -18.375 -10.438 1 98 30 HIS B C 1
ATOM 1681 O O . HIS B 1 30 ? -9.773 -18.328 -10.141 1 98 30 HIS B O 1
ATOM 1687 N N . GLN B 1 31 ? -11.414 -18.469 -11.664 1 98.19 31 GLN B N 1
ATOM 1688 C CA . GLN B 1 31 ? -10.492 -18.453 -12.789 1 98.19 31 GLN B CA 1
ATOM 1689 C C . GLN B 1 31 ? -9.664 -17.172 -12.812 1 98.19 31 GLN B C 1
ATOM 1691 O O . GLN B 1 31 ? -8.453 -17.203 -13.023 1 98.19 31 GLN B O 1
ATOM 1696 N N . ALA B 1 32 ? -10.305 -16.047 -12.625 1 98.56 32 ALA B N 1
ATOM 1697 C CA . ALA B 1 32 ? -9.602 -14.766 -12.602 1 98.56 32 ALA B CA 1
ATOM 1698 C C . ALA B 1 32 ? -8.531 -14.742 -11.516 1 98.56 32 ALA B C 1
ATOM 1700 O O . ALA B 1 32 ? -7.426 -14.234 -11.734 1 98.56 32 ALA B O 1
ATOM 1701 N N . ALA B 1 33 ? -8.859 -15.211 -10.352 1 98.62 33 ALA B N 1
ATOM 1702 C CA . ALA B 1 33 ? -7.922 -15.266 -9.242 1 98.62 33 ALA B CA 1
ATOM 1703 C C . ALA B 1 33 ? -6.699 -16.109 -9.586 1 98.62 33 ALA B C 1
ATOM 1705 O O . ALA B 1 33 ? -5.566 -15.727 -9.305 1 98.62 33 ALA B O 1
ATOM 1706 N N . LEU B 1 34 ? -6.914 -17.266 -10.211 1 98.12 34 LEU B N 1
ATOM 1707 C CA . LEU B 1 34 ? -5.816 -18.156 -10.562 1 98.12 34 LEU B CA 1
ATOM 1708 C C . LEU B 1 34 ? -4.957 -17.547 -11.664 1 98.12 34 LEU B C 1
ATOM 1710 O O . LEU B 1 34 ? -3.734 -17.719 -11.672 1 98.12 34 LEU B O 1
ATOM 1714 N N . GLU B 1 35 ? -5.59 -16.891 -12.594 1 98.5 35 GLU B N 1
ATOM 1715 C CA . GLU B 1 35 ? -4.832 -16.203 -13.641 1 98.5 35 GLU B CA 1
ATOM 1716 C C . GLU B 1 35 ? -3.943 -15.109 -13.055 1 98.5 35 GLU B C 1
ATOM 1718 O O . GLU B 1 35 ? -2.807 -14.93 -13.492 1 98.5 35 GLU B O 1
ATOM 1723 N N . LEU B 1 36 ? -4.5 -14.375 -12.117 1 98.69 36 LEU B N 1
ATOM 1724 C CA . LEU B 1 36 ? -3.709 -13.359 -11.438 1 98.69 36 LEU B CA 1
ATOM 1725 C C . LEU B 1 36 ? -2.543 -13.984 -10.68 1 98.69 36 LEU B C 1
ATOM 1727 O O . LEU B 1 36 ? -1.425 -13.461 -10.711 1 98.69 36 LEU B O 1
ATOM 1731 N N . ARG B 1 37 ? -2.787 -15.102 -10.008 1 98.69 37 ARG B N 1
ATOM 1732 C CA . ARG B 1 37 ? -1.744 -15.836 -9.297 1 98.69 37 ARG B CA 1
ATOM 1733 C C . ARG B 1 37 ? -0.619 -16.234 -10.25 1 98.69 37 ARG B C 1
ATOM 1735 O O . ARG B 1 37 ? 0.558 -16.031 -9.945 1 98.69 37 ARG B O 1
ATOM 1742 N N . ASP B 1 38 ? -0.955 -16.781 -11.383 1 98.38 38 ASP B N 1
ATOM 1743 C CA . ASP B 1 38 ? 0.02 -17.219 -12.375 1 98.38 38 ASP B CA 1
ATOM 1744 C C . ASP B 1 38 ? 0.818 -16.031 -12.914 1 98.38 38 ASP B C 1
ATOM 1746 O O . ASP B 1 38 ? 2.021 -16.141 -13.156 1 98.38 38 ASP B O 1
ATOM 1750 N N . ALA B 1 39 ? 0.105 -14.961 -13.109 1 98.69 39 ALA B N 1
ATOM 1751 C CA . ALA B 1 39 ? 0.779 -13.758 -13.586 1 98.69 39 ALA B CA 1
ATOM 1752 C C . ALA B 1 39 ? 1.829 -13.281 -12.586 1 98.69 39 ALA B C 1
ATOM 1754 O O . ALA B 1 39 ? 2.953 -12.945 -12.969 1 98.69 39 ALA B O 1
ATOM 1755 N N . VAL B 1 40 ? 1.47 -13.227 -11.297 1 98.75 40 VAL B N 1
ATOM 1756 C CA . VAL B 1 40 ? 2.393 -12.812 -10.242 1 98.75 40 VAL B CA 1
ATOM 1757 C C . VAL B 1 40 ? 3.607 -13.734 -10.227 1 98.75 40 VAL B C 1
ATOM 1759 O O . VAL B 1 40 ? 4.746 -13.273 -10.109 1 98.75 40 VAL B O 1
ATOM 1762 N N . LEU B 1 41 ? 3.379 -15.039 -10.391 1 98.5 41 LEU B N 1
ATOM 1763 C CA . LEU B 1 41 ? 4.461 -16.016 -10.398 1 98.5 41 LEU B CA 1
ATOM 1764 C C . LEU B 1 41 ? 5.395 -15.789 -11.578 1 98.5 41 LEU B C 1
ATOM 1766 O O . LEU B 1 41 ? 6.617 -15.82 -11.422 1 98.5 41 LEU B O 1
ATOM 1770 N N . ARG B 1 42 ? 4.84 -15.547 -12.719 1 98.31 42 ARG B N 1
ATOM 1771 C CA . ARG B 1 42 ? 5.652 -15.281 -13.898 1 98.31 42 ARG B CA 1
ATOM 1772 C C . ARG B 1 42 ? 6.473 -14.008 -13.727 1 98.31 42 ARG B C 1
ATOM 1774 O O . ARG B 1 42 ? 7.648 -13.969 -14.086 1 98.31 42 ARG B O 1
ATOM 1781 N N . LEU B 1 43 ? 5.832 -13.031 -13.242 1 98.62 43 LEU B N 1
ATOM 1782 C CA . LEU B 1 43 ? 6.496 -11.742 -13.07 1 98.62 43 LEU B CA 1
ATOM 1783 C C . LEU B 1 43 ? 7.594 -11.828 -12.023 1 98.62 43 LEU B C 1
ATOM 1785 O O . LEU B 1 43 ? 8.625 -11.156 -12.133 1 98.62 43 LEU B O 1
ATOM 1789 N N . ARG B 1 44 ? 7.379 -12.641 -10.93 1 98.5 44 ARG B N 1
ATOM 1790 C CA . ARG B 1 44 ? 8.461 -12.898 -9.984 1 98.5 44 ARG B CA 1
ATOM 1791 C C . ARG B 1 44 ? 9.648 -13.555 -10.688 1 98.5 44 ARG B C 1
ATOM 1793 O O . ARG B 1 44 ? 10.789 -13.102 -10.547 1 98.5 44 ARG B O 1
ATOM 1800 N N . ARG B 1 45 ? 9.406 -14.586 -11.445 1 98 45 ARG B N 1
ATOM 1801 C CA . ARG B 1 45 ? 10.438 -15.312 -12.18 1 98 45 ARG B CA 1
ATOM 1802 C C . ARG B 1 45 ? 11.203 -14.391 -13.109 1 98 45 ARG B C 1
ATOM 1804 O O . ARG B 1 45 ? 12.43 -14.5 -13.234 1 98 45 ARG B O 1
ATOM 1811 N N . ASP B 1 46 ? 10.477 -13.461 -13.68 1 98 46 ASP B N 1
ATOM 1812 C CA . ASP B 1 46 ? 11.078 -12.594 -14.688 1 98 46 ASP B CA 1
ATOM 1813 C C . ASP B 1 46 ? 11.672 -11.336 -14.055 1 98 46 ASP B C 1
ATOM 1815 O O . ASP B 1 46 ? 12.195 -10.469 -14.75 1 98 46 ASP B O 1
ATOM 1819 N N . GLY B 1 47 ? 11.57 -11.156 -12.789 1 98.12 47 GLY B N 1
ATOM 1820 C CA . GLY B 1 47 ? 12.336 -10.164 -12.055 1 98.12 47 GLY B CA 1
ATOM 1821 C C . GLY B 1 47 ? 11.617 -8.828 -11.93 1 98.12 47 GLY B C 1
ATOM 1822 O O . GLY B 1 47 ? 12.25 -7.785 -11.781 1 98.12 47 GLY B O 1
ATOM 1823 N N . ALA B 1 48 ? 10.289 -8.844 -12.078 1 98.19 48 ALA B N 1
ATOM 1824 C CA . ALA B 1 48 ? 9.539 -7.605 -11.875 1 98.19 48 ALA B CA 1
ATOM 1825 C C . ALA B 1 48 ? 9.547 -7.195 -10.406 1 98.19 48 ALA B C 1
ATOM 1827 O O . ALA B 1 48 ? 9.68 -6.012 -10.086 1 98.19 48 ALA B O 1
ATOM 1828 N N . PHE B 1 49 ? 9.391 -8.094 -9.492 1 98.5 49 PHE B N 1
ATOM 1829 C CA . PHE B 1 49 ? 9.32 -7.918 -8.047 1 98.5 49 PHE B CA 1
ATOM 1830 C C . PHE B 1 49 ? 9.422 -9.258 -7.332 1 98.5 49 PHE B C 1
ATOM 1832 O O . PHE B 1 49 ? 9.422 -10.312 -7.973 1 98.5 49 PHE B O 1
ATOM 1839 N N . VAL B 1 50 ? 9.578 -9.203 -6.039 1 98.5 50 VAL B N 1
ATOM 1840 C CA . VAL B 1 50 ? 9.508 -10.406 -5.211 1 98.5 50 VAL B CA 1
ATOM 1841 C C . VAL B 1 50 ? 8.133 -10.5 -4.551 1 98.5 50 VAL B C 1
ATOM 1843 O O . VAL B 1 50 ? 7.75 -9.617 -3.775 1 98.5 50 VAL B O 1
ATOM 1846 N N . ALA B 1 51 ? 7.355 -11.438 -4.891 1 98.75 51 ALA B N 1
ATOM 1847 C CA . ALA B 1 51 ? 6.062 -11.82 -4.332 1 98.75 51 ALA B CA 1
ATOM 1848 C C . ALA B 1 51 ? 5.898 -13.344 -4.336 1 98.75 51 ALA B C 1
ATOM 1850 O O . ALA B 1 51 ? 6.16 -14 -5.344 1 98.75 51 ALA B O 1
ATOM 1851 N N . VAL B 1 52 ? 5.461 -13.859 -3.178 1 98.62 52 VAL B N 1
ATOM 1852 C CA . VAL B 1 52 ? 5.48 -15.312 -3.057 1 98.62 52 VAL B CA 1
ATOM 1853 C C . VAL B 1 52 ? 4.082 -15.82 -2.713 1 98.62 52 VAL B C 1
ATOM 1855 O O . VAL B 1 52 ? 3.721 -15.922 -1.539 1 98.62 52 VAL B O 1
ATOM 1858 N N . PRO B 1 53 ? 3.314 -16.219 -3.768 1 98.38 53 PRO B N 1
ATOM 1859 C CA . PRO B 1 53 ? 2.084 -16.953 -3.471 1 98.38 53 PRO B CA 1
ATOM 1860 C C . PRO B 1 53 ? 2.348 -18.266 -2.75 1 98.38 53 PRO B C 1
ATOM 1862 O O . PRO B 1 53 ? 3.312 -18.969 -3.066 1 98.38 53 PRO B O 1
ATOM 1865 N N . LEU B 1 54 ? 1.563 -18.484 -1.783 1 96.25 54 LEU B N 1
ATOM 1866 C CA . LEU B 1 54 ? 1.544 -19.812 -1.171 1 96.25 54 LEU B CA 1
ATOM 1867 C C . LEU B 1 54 ? 1.163 -20.875 -2.193 1 96.25 54 LEU B C 1
ATOM 1869 O O . LEU B 1 54 ? 0.364 -20.625 -3.096 1 96.25 54 LEU B O 1
ATOM 1873 N N . PHE B 1 55 ? 1.686 -22.031 -2.043 1 94.12 55 PHE B N 1
ATOM 1874 C CA . PHE B 1 55 ? 1.385 -23.094 -2.994 1 94.12 55 PHE B CA 1
ATOM 1875 C C . PHE B 1 55 ? -0.1 -23.438 -2.969 1 94.12 55 PHE B C 1
ATOM 1877 O O . PHE B 1 55 ? -0.684 -23.766 -4.004 1 94.12 55 PHE B O 1
ATOM 1884 N N . ARG B 1 56 ? -0.723 -23.297 -1.83 1 95 56 ARG B N 1
ATOM 1885 C CA . ARG B 1 56 ? -2.109 -23.719 -1.65 1 95 56 ARG B CA 1
ATOM 1886 C C . ARG B 1 56 ? -3.07 -22.594 -2.018 1 95 56 ARG B C 1
ATOM 1888 O O . ARG B 1 56 ? -2.812 -21.422 -1.713 1 95 56 ARG B O 1
ATOM 1895 N N . VAL B 1 57 ? -4.066 -22.922 -2.721 1 96.75 57 VAL B N 1
ATOM 1896 C CA . VAL B 1 57 ? -5.238 -22.078 -2.945 1 96.75 57 VAL B CA 1
ATOM 1897 C C . VAL B 1 57 ? -6.43 -22.641 -2.168 1 96.75 57 VAL B C 1
ATOM 1899 O O . VAL B 1 57 ? -6.824 -23.781 -2.367 1 96.75 57 VAL B O 1
ATOM 1902 N N . ASN B 1 58 ? -6.934 -21.891 -1.248 1 97.25 58 ASN B N 1
ATOM 1903 C CA . ASN B 1 58 ? -8.086 -22.312 -0.456 1 97.25 58 ASN B CA 1
ATOM 1904 C C . ASN B 1 58 ? -9.398 -22.062 -1.201 1 97.25 58 ASN B C 1
ATOM 1906 O O . ASN B 1 58 ? -9.773 -20.922 -1.452 1 97.25 58 ASN B O 1
ATOM 1910 N N . THR B 1 59 ? -10.125 -23.125 -1.527 1 96.81 59 THR B N 1
ATOM 1911 C CA . THR B 1 59 ? -11.359 -22.969 -2.287 1 96.81 59 THR B CA 1
ATOM 1912 C C . THR B 1 59 ? -12.555 -22.859 -1.35 1 96.81 59 THR B C 1
ATOM 1914 O O . THR B 1 59 ? -13.695 -22.703 -1.803 1 96.81 59 THR B O 1
ATOM 1917 N N . ASP B 1 60 ? -12.273 -22.906 -0.059 1 96.44 60 ASP B N 1
ATOM 1918 C CA . ASP B 1 60 ? -13.266 -22.734 0.999 1 96.44 60 ASP B CA 1
ATOM 1919 C C . ASP B 1 60 ? -12.766 -21.734 2.053 1 96.44 60 ASP B C 1
ATOM 1921 O O . ASP B 1 60 ? -11.57 -21.453 2.127 1 96.44 60 ASP B O 1
ATOM 1925 N N . PRO B 1 61 ? -13.773 -21.172 2.877 1 96.81 61 PRO B N 1
ATOM 1926 C CA . PRO B 1 61 ? -13.32 -20.328 3.979 1 96.81 61 PRO B CA 1
ATOM 1927 C C . PRO B 1 61 ? -12.281 -21.016 4.863 1 96.81 61 PRO B C 1
ATOM 1929 O O . PRO B 1 61 ? -12.359 -22.219 5.086 1 96.81 61 PRO B O 1
ATOM 1932 N N . ILE B 1 62 ? -11.312 -20.312 5.312 1 95.69 62 ILE B N 1
ATOM 1933 C CA . ILE B 1 62 ? -10.281 -20.828 6.207 1 95.69 62 ILE B CA 1
ATOM 1934 C C . ILE B 1 62 ? -9.797 -19.703 7.129 1 95.69 62 ILE B C 1
ATOM 1936 O O . ILE B 1 62 ? -9.516 -18.594 6.672 1 95.69 62 ILE B O 1
ATOM 1940 N N . GLY B 1 63 ? -9.727 -19.969 8.438 1 95.12 63 GLY B N 1
ATOM 1941 C CA . GLY B 1 63 ? -9.359 -18.922 9.375 1 95.12 63 GLY B CA 1
ATOM 1942 C C . GLY B 1 63 ? -10.281 -17.719 9.32 1 95.12 63 GLY B C 1
ATOM 1943 O O . GLY B 1 63 ? -11.5 -17.859 9.391 1 95.12 63 GLY B O 1
ATOM 1944 N N . PRO B 1 64 ? -9.648 -16.516 9.266 1 97.25 64 PRO B N 1
ATOM 1945 C CA . PRO B 1 64 ? -10.484 -15.32 9.25 1 97.25 64 PRO B CA 1
ATOM 1946 C C . PRO B 1 64 ? -11.109 -15.055 7.879 1 97.25 64 PRO B C 1
ATOM 1948 O O . PRO B 1 64 ? -11.938 -14.148 7.738 1 97.25 64 PRO B O 1
ATOM 1951 N N . HIS B 1 65 ? -10.688 -15.758 6.852 1 98 65 HIS B N 1
ATOM 1952 C CA . HIS B 1 65 ? -11.086 -15.477 5.477 1 98 65 HIS B CA 1
ATOM 1953 C C . HIS B 1 65 ? -12.414 -16.141 5.137 1 98 65 HIS B C 1
ATOM 1955 O O . HIS B 1 65 ? -12.508 -17.375 5.117 1 98 65 HIS B O 1
ATOM 1961 N N . PRO B 1 66 ? -13.43 -15.422 4.777 1 98.12 66 PRO B N 1
ATOM 1962 C CA . PRO B 1 66 ? -14.797 -15.938 4.703 1 98.12 66 PRO B CA 1
ATOM 1963 C C . PRO B 1 66 ? -15.094 -16.641 3.377 1 98.12 66 PRO B C 1
ATOM 1965 O O . PRO B 1 66 ? -16.109 -17.312 3.248 1 98.12 66 PRO B O 1
ATOM 1968 N N . VAL B 1 67 ? -14.297 -16.406 2.346 1 98.25 67 VAL B N 1
ATOM 1969 C CA . VAL B 1 67 ? -14.492 -17.016 1.032 1 98.25 67 VAL B CA 1
ATOM 1970 C C . VAL B 1 67 ? -13.172 -17.625 0.551 1 98.25 67 VAL B C 1
ATOM 1972 O O . VAL B 1 67 ? -12.18 -17.609 1.277 1 98.25 67 VAL B O 1
ATOM 1975 N N . GLY B 1 68 ? -13.219 -18.266 -0.643 1 98.12 68 GLY B N 1
ATOM 1976 C CA . GLY B 1 68 ? -11.961 -18.734 -1.199 1 98.12 68 GLY B CA 1
ATOM 1977 C C . GLY B 1 68 ? -10.906 -17.656 -1.303 1 98.12 68 GLY B C 1
ATOM 1978 O O . GLY B 1 68 ? -11.227 -16.484 -1.552 1 98.12 68 GLY B O 1
ATOM 1979 N N . SER B 1 69 ? -9.672 -18.031 -1.075 1 98.62 69 SER B N 1
ATOM 1980 C CA . SER B 1 69 ? -8.578 -17.062 -1.124 1 98.62 69 SER B CA 1
ATOM 1981 C C . SER B 1 69 ? -7.227 -17.766 -1.22 1 98.62 69 SER B C 1
ATOM 1983 O O . SER B 1 69 ? -7.117 -18.969 -0.965 1 98.62 69 SER B O 1
ATOM 1985 N N . TYR B 1 70 ? -6.211 -17.047 -1.659 1 98.5 70 TYR B N 1
ATOM 1986 C CA . TYR B 1 70 ? -4.824 -17.453 -1.482 1 98.5 70 TYR B CA 1
ATOM 1987 C C . TYR B 1 70 ? -3.963 -16.281 -1.032 1 98.5 70 TYR B C 1
ATOM 1989 O O . TYR B 1 70 ? -4.34 -15.117 -1.213 1 98.5 70 TYR B O 1
ATOM 1997 N N . GLU B 1 71 ? -2.896 -16.672 -0.435 1 98.38 71 GLU B N 1
ATOM 1998 C CA . GLU B 1 71 ? -2.002 -15.695 0.179 1 98.38 71 GLU B CA 1
ATOM 1999 C C . GLU B 1 71 ? -0.793 -15.422 -0.711 1 98.38 71 GLU B C 1
ATOM 2001 O O . GLU B 1 71 ? -0.23 -16.344 -1.306 1 98.38 71 GLU B O 1
ATOM 2006 N N . ILE B 1 72 ? -0.397 -14.148 -0.828 1 98.75 72 ILE B N 1
ATOM 2007 C CA . ILE B 1 72 ? 0.873 -13.719 -1.397 1 98.75 72 ILE B CA 1
ATOM 2008 C C . ILE B 1 72 ? 1.7 -13 -0.33 1 98.75 72 ILE B C 1
ATOM 2010 O O . ILE B 1 72 ? 1.28 -11.977 0.204 1 98.75 72 ILE B O 1
ATOM 2014 N N . TRP B 1 73 ? 2.834 -13.531 0.022 1 98.56 73 TRP B N 1
ATOM 2015 C CA . TRP B 1 73 ? 3.803 -12.859 0.88 1 98.56 73 TRP B CA 1
ATOM 2016 C C . TRP B 1 73 ? 4.609 -11.836 0.092 1 98.56 73 TRP B C 1
ATOM 2018 O O . TRP B 1 73 ? 5.012 -12.094 -1.046 1 98.56 73 TRP B O 1
ATOM 2028 N N . CYS B 1 74 ? 4.875 -10.727 0.672 1 98.75 74 CYS B N 1
ATOM 2029 C CA . CYS B 1 74 ? 5.594 -9.648 0.011 1 98.75 74 CYS B CA 1
ATOM 2030 C C . CYS B 1 74 ? 6.477 -8.898 1 1 98.75 74 CYS B C 1
ATOM 2032 O O . CYS B 1 74 ? 6 -8.43 2.037 1 98.75 74 CYS B O 1
ATOM 2034 N N . PRO B 1 75 ? 7.824 -8.82 0.75 1 98.5 75 PRO B N 1
ATOM 2035 C CA . PRO B 1 75 ? 8.688 -7.977 1.579 1 98.5 75 PRO B CA 1
ATOM 2036 C C . PRO B 1 75 ? 8.539 -6.488 1.266 1 98.5 75 PRO B C 1
ATOM 2038 O O . PRO B 1 75 ? 8.141 -6.125 0.157 1 98.5 75 PRO B O 1
ATOM 2041 N N . SER B 1 76 ? 8.852 -5.629 2.248 1 98.06 76 SER B N 1
ATOM 2042 C CA . SER B 1 76 ? 8.727 -4.184 2.094 1 98.06 76 SER B CA 1
ATOM 2043 C C . SER B 1 76 ? 9.492 -3.688 0.876 1 98.06 76 SER B C 1
ATOM 2045 O O . SER B 1 76 ? 9.078 -2.729 0.221 1 98.06 76 SER B O 1
ATOM 2047 N N . GLU B 1 77 ? 10.586 -4.383 0.47 1 97.38 77 GLU B N 1
ATOM 2048 C CA . GLU B 1 77 ? 11.438 -3.99 -0.646 1 97.38 77 GLU B CA 1
ATOM 2049 C C . GLU B 1 77 ? 10.688 -4.062 -1.971 1 97.38 77 GLU B C 1
ATOM 2051 O O . GLU B 1 77 ? 11.047 -3.383 -2.934 1 97.38 77 GLU B O 1
ATOM 2056 N N . SER B 1 78 ? 9.633 -4.879 -1.988 1 98.5 78 SER B N 1
ATOM 2057 C CA . SER B 1 78 ? 8.875 -5.07 -3.225 1 98.5 78 SER B CA 1
ATOM 2058 C C . SER B 1 78 ? 7.445 -4.57 -3.078 1 98.5 78 SER B C 1
ATOM 2060 O O . SER B 1 78 ? 6.648 -4.672 -4.016 1 98.5 78 SER B O 1
ATOM 2062 N N . PHE B 1 79 ? 7.117 -3.982 -1.978 1 98.88 79 PHE B N 1
ATOM 2063 C CA . PHE B 1 79 ? 5.734 -3.693 -1.614 1 98.88 79 PHE B CA 1
ATOM 2064 C C . PHE B 1 79 ? 5.105 -2.727 -2.609 1 98.88 79 PHE B C 1
ATOM 2066 O O . PHE B 1 79 ? 4.004 -2.971 -3.107 1 98.88 79 PHE B O 1
ATOM 2073 N N . ALA B 1 80 ? 5.801 -1.64 -2.9 1 98.75 80 ALA B N 1
ATOM 2074 C CA . ALA B 1 80 ? 5.242 -0.644 -3.811 1 98.75 80 ALA B CA 1
ATOM 2075 C C . ALA B 1 80 ? 4.961 -1.25 -5.184 1 98.75 80 ALA B C 1
ATOM 2077 O O . ALA B 1 80 ? 3.916 -0.986 -5.781 1 98.75 80 ALA B O 1
ATOM 2078 N N . SER B 1 81 ? 5.867 -2.078 -5.672 1 98.62 81 SER B N 1
ATOM 2079 C CA . SER B 1 81 ? 5.73 -2.686 -6.992 1 98.62 81 SER B CA 1
ATOM 2080 C C . SER B 1 81 ? 4.57 -3.674 -7.027 1 98.62 81 SER B C 1
ATOM 2082 O O . SER B 1 81 ? 3.775 -3.67 -7.969 1 98.62 81 SER B O 1
ATOM 2084 N N . VAL B 1 82 ? 4.492 -4.512 -6.008 1 98.88 82 VAL B N 1
ATOM 2085 C CA . VAL B 1 82 ? 3.424 -5.508 -5.953 1 98.88 82 VAL B CA 1
ATOM 2086 C C . VAL B 1 82 ? 2.076 -4.809 -5.793 1 98.88 82 VAL B C 1
ATOM 2088 O O . VAL B 1 82 ? 1.104 -5.16 -6.465 1 98.88 82 VAL B O 1
ATOM 2091 N N . PHE B 1 83 ? 2.01 -3.811 -4.926 1 98.94 83 PHE B N 1
ATOM 2092 C CA . PHE B 1 83 ? 0.791 -3.039 -4.707 1 98.94 83 PHE B CA 1
ATOM 2093 C C . PHE B 1 83 ? 0.33 -2.377 -6 1 98.94 83 PHE B C 1
ATOM 2095 O O . PHE B 1 83 ? -0.849 -2.445 -6.352 1 98.94 83 PHE B O 1
ATOM 2102 N N . SER B 1 84 ? 1.278 -1.709 -6.703 1 98.88 84 SER B N 1
ATOM 2103 C CA . SER B 1 84 ? 0.998 -1.103 -8 1 98.88 84 SER B CA 1
ATOM 2104 C C . SER B 1 84 ? 0.399 -2.119 -8.969 1 98.88 84 SER B C 1
ATOM 2106 O O . SER B 1 84 ? -0.639 -1.861 -9.586 1 98.88 84 SER B O 1
ATOM 2108 N N . TYR B 1 85 ? 1.036 -3.246 -9.125 1 98.94 85 TYR B N 1
ATOM 2109 C CA . TYR B 1 85 ? 0.598 -4.254 -10.078 1 98.94 85 TYR B CA 1
ATOM 2110 C C . TYR B 1 85 ? -0.81 -4.738 -9.758 1 98.94 85 TYR B C 1
ATOM 2112 O O . TYR B 1 85 ? -1.655 -4.852 -10.648 1 98.94 85 TYR B O 1
ATOM 2120 N N . LEU B 1 86 ? -1.062 -5.031 -8.461 1 98.88 86 LEU B N 1
ATOM 2121 C CA . LEU B 1 86 ? -2.354 -5.574 -8.062 1 98.88 86 LEU B CA 1
ATOM 2122 C C . LEU B 1 86 ? -3.459 -4.539 -8.242 1 98.88 86 LEU B C 1
ATOM 2124 O O . LEU B 1 86 ? -4.566 -4.875 -8.68 1 98.88 86 LEU B O 1
ATOM 2128 N N . CYS B 1 87 ? -3.176 -3.309 -7.91 1 98.69 87 CYS B N 1
ATOM 2129 C CA . CYS B 1 87 ? -4.16 -2.256 -8.133 1 98.69 87 CYS B CA 1
ATOM 2130 C C . CYS B 1 87 ? -4.555 -2.182 -9.602 1 98.69 87 CYS B C 1
ATOM 2132 O O . CYS B 1 87 ? -5.723 -1.966 -9.93 1 98.69 87 CYS B O 1
ATOM 2134 N N . MET B 1 88 ? -3.578 -2.43 -10.461 1 98.12 88 MET B N 1
ATOM 2135 C CA . MET B 1 88 ? -3.787 -2.178 -11.891 1 98.12 88 MET B CA 1
ATOM 2136 C C . MET B 1 88 ? -4.355 -3.41 -12.578 1 98.12 88 MET B C 1
ATOM 2138 O O . MET B 1 88 ? -4.914 -3.309 -13.672 1 98.12 88 MET B O 1
ATOM 2142 N N . ASN B 1 89 ? -4.312 -4.59 -11.898 1 98.5 89 ASN B N 1
ATOM 2143 C CA . ASN B 1 89 ? -4.582 -5.793 -12.68 1 98.5 89 ASN B CA 1
ATOM 2144 C C . ASN B 1 89 ? -5.547 -6.727 -11.945 1 98.5 89 ASN B C 1
ATOM 2146 O O . ASN B 1 89 ? -5.848 -7.816 -12.438 1 98.5 89 ASN B O 1
ATOM 2150 N N . ARG B 1 90 ? -6.066 -6.359 -10.836 1 98.19 90 ARG B N 1
ATOM 2151 C CA . ARG B 1 90 ? -6.879 -7.242 -10.008 1 98.19 90 ARG B CA 1
ATOM 2152 C C . ARG B 1 90 ? -8.227 -7.516 -10.664 1 98.19 90 ARG B C 1
ATOM 2154 O O . ARG B 1 90 ? -8.961 -8.414 -10.234 1 98.19 90 ARG B O 1
ATOM 2161 N N . GLY B 1 91 ? -8.633 -6.715 -11.695 1 96.81 91 GLY B N 1
ATOM 2162 C CA . GLY B 1 91 ? -10 -6.816 -12.188 1 96.81 91 GLY B CA 1
ATOM 2163 C C . GLY B 1 91 ? -11.039 -6.512 -11.133 1 96.81 91 GLY B C 1
ATOM 2164 O O . GLY B 1 91 ? -10.984 -5.469 -10.477 1 96.81 91 GLY B O 1
ATOM 2165 N N . SER B 1 92 ? -11.953 -7.453 -10.891 1 96.44 92 SER B N 1
ATOM 2166 C CA . SER B 1 92 ? -13.023 -7.215 -9.93 1 96.44 92 SER B CA 1
ATOM 2167 C C . SER B 1 92 ? -12.758 -7.914 -8.602 1 96.44 92 SER B C 1
ATOM 2169 O O . SER B 1 92 ? -13.617 -7.945 -7.723 1 96.44 92 SER B O 1
ATOM 2171 N N . LEU B 1 93 ? -11.594 -8.5 -8.445 1 98.44 93 LEU B N 1
ATOM 2172 C CA . LEU B 1 93 ? -11.266 -9.273 -7.254 1 98.44 93 LEU B CA 1
ATOM 2173 C C . LEU B 1 93 ? -11.031 -8.359 -6.059 1 98.44 93 LEU B C 1
ATOM 2175 O O . LEU B 1 93 ? -10.539 -7.234 -6.223 1 98.44 93 LEU B O 1
ATOM 2179 N N . SER B 1 94 ? -11.375 -8.82 -4.883 1 98.5 94 SER B N 1
ATOM 2180 C CA . SER B 1 94 ? -11.062 -8.156 -3.625 1 98.5 94 SER B CA 1
ATOM 2181 C C . SER B 1 94 ? -9.734 -8.648 -3.061 1 98.5 94 SER B C 1
ATOM 2183 O O . SER B 1 94 ? -9.438 -9.844 -3.096 1 98.5 94 SER B O 1
ATOM 2185 N N . ILE B 1 95 ? -8.93 -7.695 -2.604 1 98.88 95 ILE B N 1
ATOM 2186 C CA . ILE B 1 95 ? -7.629 -8.07 -2.07 1 98.88 95 ILE B CA 1
ATOM 2187 C C . ILE B 1 95 ? -7.457 -7.488 -0.669 1 98.88 95 ILE B C 1
ATOM 2189 O O . ILE B 1 95 ? -7.508 -6.27 -0.486 1 98.88 95 ILE B O 1
ATOM 2193 N N . LEU B 1 96 ? -7.285 -8.344 0.334 1 98.88 96 LEU B N 1
ATOM 2194 C CA . LEU B 1 96 ? -6.926 -7.941 1.688 1 98.88 96 LEU B CA 1
ATOM 2195 C C . LEU B 1 96 ? -5.418 -7.75 1.815 1 98.88 96 LEU B C 1
ATOM 2197 O O . LEU B 1 96 ? -4.645 -8.633 1.439 1 98.88 96 LEU B O 1
ATOM 2201 N N . VAL B 1 97 ? -4.977 -6.594 2.254 1 98.94 97 VAL B N 1
ATOM 2202 C CA . VAL B 1 97 ? -3.576 -6.309 2.541 1 98.94 97 VAL B CA 1
ATOM 2203 C C . VAL B 1 97 ? -3.391 -6.086 4.039 1 98.94 97 VAL B C 1
ATOM 2205 O O . VAL B 1 97 ? -4.082 -5.262 4.645 1 98.94 97 VAL B O 1
ATOM 2208 N N . HIS B 1 98 ? -2.523 -6.816 4.652 1 98.5 98 HIS B N 1
ATOM 2209 C CA . HIS B 1 98 ? -2.305 -6.566 6.07 1 98.5 98 HIS B CA 1
ATOM 2210 C C . HIS B 1 98 ? -0.843 -6.777 6.449 1 98.5 98 HIS B C 1
ATOM 2212 O O . HIS B 1 98 ? -0.146 -7.582 5.824 1 98.5 98 HIS B O 1
ATOM 2218 N N . PRO B 1 99 ? -0.352 -5.992 7.477 1 98.19 99 PRO B N 1
ATOM 2219 C CA . PRO B 1 99 ? 1.025 -6.164 7.945 1 98.19 99 PRO B CA 1
ATOM 2220 C C . PRO B 1 99 ? 1.229 -7.465 8.719 1 98.19 99 PRO B C 1
ATOM 2222 O O . PRO B 1 99 ? 0.257 -8.109 9.117 1 98.19 99 PRO B O 1
ATOM 2225 N N . LEU B 1 100 ? 2.441 -7.898 8.812 1 96.81 100 LEU B N 1
ATOM 2226 C CA . LEU B 1 100 ? 2.801 -9.047 9.641 1 96.81 100 LEU B CA 1
ATOM 2227 C C . LEU B 1 100 ? 3.51 -8.594 10.914 1 96.81 100 LEU B C 1
ATOM 2229 O O . LEU B 1 100 ? 4.656 -8.141 10.867 1 96.81 100 LEU B O 1
ATOM 2233 N N . THR B 1 101 ? 2.857 -8.609 11.984 1 94.81 101 THR B N 1
ATOM 2234 C CA . THR B 1 101 ? 3.406 -8.32 13.305 1 94.81 101 THR B CA 1
ATOM 2235 C C . THR B 1 101 ? 3.035 -9.414 14.297 1 94.81 101 THR B C 1
ATOM 2237 O O . THR B 1 101 ? 2.457 -10.438 13.914 1 94.81 101 THR B O 1
ATOM 2240 N N . ARG B 1 102 ? 3.381 -9.289 15.562 1 91.94 102 ARG B N 1
ATOM 2241 C CA . ARG B 1 102 ? 3.023 -10.242 16.609 1 91.94 102 ARG B CA 1
ATOM 2242 C C . ARG B 1 102 ? 1.549 -10.125 16.969 1 91.94 102 ARG B C 1
ATOM 2244 O O . ARG B 1 102 ? 0.998 -11.008 17.641 1 91.94 102 ARG B O 1
ATOM 2251 N N . GLU B 1 103 ? 0.966 -9.039 16.609 1 93.56 103 GLU B N 1
ATOM 2252 C CA . GLU B 1 103 ? -0.443 -8.797 16.906 1 93.56 103 GLU B CA 1
ATOM 2253 C C . GLU B 1 103 ? -1.323 -9.148 15.703 1 93.56 103 GLU B C 1
ATOM 2255 O O . GLU B 1 103 ? -1.977 -8.281 15.125 1 93.56 103 GLU B O 1
ATOM 2260 N N . GLN B 1 104 ? -1.519 -10.367 15.422 1 92.88 104 GLN B N 1
ATOM 2261 C CA . GLN B 1 104 ? -2.166 -10.891 14.227 1 92.88 104 GLN B CA 1
ATOM 2262 C C . GLN B 1 104 ? -3.617 -10.422 14.133 1 92.88 104 GLN B C 1
ATOM 2264 O O . GLN B 1 104 ? -4.102 -10.086 13.055 1 92.88 104 GLN B O 1
ATOM 2269 N N . ARG B 1 105 ? -4.324 -10.352 15.273 1 93.94 105 ARG B N 1
ATOM 2270 C CA . ARG B 1 105 ? -5.719 -9.914 15.25 1 93.94 105 ARG B CA 1
ATOM 2271 C C . ARG B 1 105 ? -5.824 -8.453 14.828 1 93.94 105 ARG B C 1
ATOM 2273 O O . ARG B 1 105 ? -6.66 -8.094 14 1 93.94 105 ARG B O 1
ATOM 2280 N N . LYS B 1 106 ? -5.016 -7.578 15.398 1 95.19 106 LYS B N 1
ATOM 2281 C CA . LYS B 1 106 ? -5.02 -6.168 15.031 1 95.19 106 LYS B CA 1
ATOM 2282 C C . LYS B 1 106 ? -4.637 -5.98 13.57 1 95.19 106 LYS B C 1
ATOM 2284 O O . LYS B 1 106 ? -5.172 -5.105 12.883 1 95.19 106 LYS B O 1
ATOM 2289 N N . ASP B 1 107 ? -3.68 -6.855 13.086 1 96.5 107 ASP B N 1
ATOM 2290 C CA . ASP B 1 107 ? -3.23 -6.789 11.703 1 96.5 107 ASP B CA 1
ATOM 2291 C C . ASP B 1 107 ? -4.395 -7.008 10.734 1 96.5 107 ASP B C 1
ATOM 2293 O O . ASP B 1 107 ? -4.445 -6.391 9.672 1 96.5 107 ASP B O 1
ATOM 2297 N N . HIS B 1 108 ? -5.355 -7.82 11.172 1 96.75 108 HIS B N 1
ATOM 2298 C CA . HIS B 1 108 ? -6.473 -8.195 10.312 1 96.75 108 HIS B CA 1
ATOM 2299 C C . HIS B 1 108 ? -7.684 -7.301 10.562 1 96.75 108 HIS B C 1
ATOM 2301 O O . HIS B 1 108 ? -8.555 -7.176 9.703 1 96.75 108 HIS B O 1
ATOM 2307 N N . GLU B 1 109 ? -7.711 -6.738 11.688 1 95.56 109 GLU B N 1
ATOM 2308 C CA . GLU B 1 109 ? -8.93 -6.051 12.109 1 95.56 109 GLU B CA 1
ATOM 2309 C C . GLU B 1 109 ? -8.859 -4.559 11.797 1 95.56 109 GLU B C 1
ATOM 2311 O O . GLU B 1 109 ? -9.758 -4.008 11.156 1 95.56 109 GLU B O 1
ATOM 2316 N N . ILE B 1 110 ? -7.73 -3.939 12.289 1 95.38 110 ILE B N 1
ATOM 2317 C CA . ILE B 1 110 ? -7.746 -2.482 12.227 1 95.38 110 ILE B CA 1
ATOM 2318 C C . ILE B 1 110 ? -6.598 -1.985 11.359 1 95.38 110 ILE B C 1
ATOM 2320 O O . ILE B 1 110 ? -6.629 -0.855 10.859 1 95.38 110 ILE B O 1
ATOM 2324 N N . ARG B 1 111 ? -5.523 -2.76 11.109 1 97.75 111 ARG B N 1
ATOM 2325 C CA . ARG B 1 111 ? -4.34 -2.297 10.391 1 97.75 111 ARG B CA 1
ATOM 2326 C C . ARG B 1 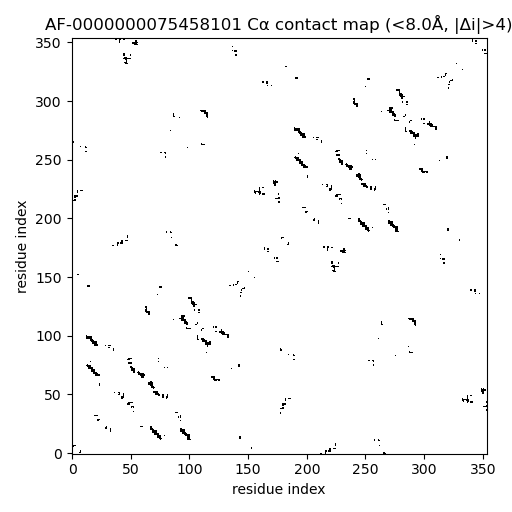111 ? -4.375 -2.752 8.938 1 97.75 111 ARG B C 1
ATOM 2328 O O . ARG B 1 111 ? -3.389 -2.6 8.211 1 97.75 111 ARG B O 1
ATOM 2335 N N . ASN B 1 112 ? -5.512 -3.311 8.539 1 98.25 112 ASN B N 1
ATOM 2336 C CA . ASN B 1 112 ? -5.609 -3.873 7.195 1 98.25 112 ASN B CA 1
ATOM 2337 C C . ASN B 1 112 ? -6.039 -2.822 6.176 1 98.25 112 ASN B C 1
ATOM 2339 O O . ASN B 1 112 ? -6.449 -1.723 6.547 1 98.25 112 ASN B O 1
ATOM 2343 N N . ALA B 1 113 ? -5.816 -3.113 4.977 1 98.75 113 ALA B N 1
ATOM 2344 C CA . ALA B 1 113 ? -6.316 -2.373 3.818 1 98.75 113 ALA B CA 1
ATOM 2345 C C . ALA B 1 113 ? -6.98 -3.309 2.812 1 98.75 113 ALA B C 1
ATOM 2347 O O . ALA B 1 113 ? -6.707 -4.512 2.799 1 98.75 113 ALA B O 1
ATOM 2348 N N . TRP B 1 114 ? -7.828 -2.746 2.051 1 98.81 114 TRP B N 1
ATOM 2349 C CA . TRP B 1 114 ? -8.469 -3.498 0.977 1 98.81 114 TRP B CA 1
ATOM 2350 C C . TRP B 1 114 ? -8.266 -2.807 -0.367 1 98.81 114 TRP B C 1
ATOM 2352 O O . TRP B 1 114 ? -8.484 -1.601 -0.491 1 98.81 114 TRP B O 1
ATOM 2362 N N . ILE B 1 115 ? -7.781 -3.514 -1.345 1 98.75 115 ILE B N 1
ATOM 2363 C CA . ILE B 1 115 ? -7.895 -3.105 -2.74 1 98.75 115 ILE B CA 1
ATOM 2364 C C . ILE B 1 115 ? -9.18 -3.67 -3.342 1 98.75 115 ILE B C 1
ATOM 2366 O O . ILE B 1 115 ? -9.32 -4.887 -3.488 1 98.75 115 ILE B O 1
ATOM 2370 N N . GLY B 1 116 ? -10.125 -2.805 -3.713 1 96.75 116 GLY B N 1
ATOM 2371 C CA . GLY B 1 116 ? -11.461 -3.246 -4.078 1 96.75 116 GLY B CA 1
ATOM 2372 C C . GLY B 1 116 ? -12.383 -3.396 -2.883 1 96.75 116 GLY B C 1
ATOM 2373 O O . GLY B 1 116 ? -12.109 -2.865 -1.805 1 96.75 116 GLY B O 1
ATOM 2374 N N . PRO B 1 117 ? -13.547 -4.043 -3.043 1 95.75 117 PRO B N 1
ATOM 2375 C CA . PRO B 1 117 ? -14.531 -4.156 -1.965 1 95.75 117 PRO B CA 1
ATOM 2376 C C . PRO B 1 117 ? -14.023 -4.984 -0.786 1 95.75 117 PRO B C 1
ATOM 2378 O O . PRO B 1 117 ? -13.367 -6.012 -0.983 1 95.75 117 PRO B O 1
ATOM 2381 N N . SER B 1 118 ? -14.367 -4.551 0.407 1 97.56 118 SER B N 1
ATOM 2382 C CA . SER B 1 118 ? -13.93 -5.258 1.607 1 97.56 118 SER B CA 1
ATOM 2383 C C . SER B 1 118 ? -14.883 -6.395 1.952 1 97.56 118 SER B C 1
ATOM 2385 O O . SER B 1 118 ? -16.031 -6.414 1.495 1 97.56 118 SER B O 1
ATOM 2387 N N . PHE B 1 119 ? -14.359 -7.367 2.674 1 97.31 119 PHE B N 1
ATOM 2388 C CA . PHE B 1 119 ? -15.125 -8.453 3.281 1 97.31 119 PHE B CA 1
ATOM 2389 C C . PHE B 1 119 ? -15.078 -8.359 4.801 1 97.31 119 PHE B C 1
ATOM 2391 O O . PHE B 1 119 ? -14.039 -8.016 5.375 1 97.31 119 PHE B O 1
ATOM 2398 N N . PRO B 1 120 ? -16.219 -8.664 5.457 1 96.81 120 PRO B N 1
ATOM 2399 C CA . PRO B 1 120 ? -16.109 -8.875 6.902 1 96.81 120 PRO B CA 1
ATOM 2400 C C . PRO B 1 120 ? -15.32 -10.141 7.254 1 96.81 120 PRO B C 1
ATOM 2402 O O . PRO B 1 120 ? -15.648 -11.227 6.773 1 96.81 120 PRO B O 1
ATOM 2405 N N . LEU B 1 121 ? -14.297 -10 8.055 1 97.69 121 LEU B N 1
ATOM 2406 C CA . LEU B 1 121 ? -13.453 -11.133 8.43 1 97.69 121 LEU B CA 1
ATOM 2407 C C . LEU B 1 121 ? -13.992 -11.812 9.68 1 97.69 121 LEU B C 1
ATOM 2409 O O . LEU B 1 121 ? -14.633 -11.18 10.516 1 97.69 121 LEU B O 1
ATOM 2413 N N . ASP B 1 122 ? -13.828 -13.109 9.805 1 96.81 122 ASP B N 1
ATOM 2414 C CA . ASP B 1 122 ? -14.086 -13.836 11.055 1 96.81 122 ASP B CA 1
ATOM 2415 C C . ASP B 1 122 ? -12.875 -13.773 11.977 1 96.81 122 ASP B C 1
ATOM 2417 O O . ASP B 1 122 ? -12.047 -14.688 11.977 1 96.81 122 ASP B O 1
ATOM 2421 N N . LEU B 1 123 ? -12.797 -12.867 12.805 1 94.38 123 LEU B N 1
ATOM 2422 C CA . LEU B 1 123 ? -11.617 -12.594 13.617 1 94.38 123 LEU B CA 1
ATOM 2423 C C . LEU B 1 123 ? -11.523 -13.562 14.797 1 94.38 123 LEU B C 1
ATOM 2425 O O . LEU B 1 123 ? -10.5 -13.633 15.469 1 94.38 123 LEU B O 1
ATOM 2429 N N . SER B 1 124 ? -12.602 -14.289 15.062 1 92.19 124 SER B N 1
ATOM 2430 C CA . SER B 1 124 ? -12.633 -15.219 16.188 1 92.19 124 SER B CA 1
ATOM 2431 C C . SER B 1 124 ? -11.617 -16.344 16 1 92.19 124 SER B C 1
ATOM 2433 O O . SER B 1 124 ? -11.266 -17.031 16.953 1 92.19 124 SER B O 1
ATOM 2435 N N . THR B 1 125 ? -11.141 -16.531 14.781 1 89.56 125 THR B N 1
ATOM 2436 C CA . THR B 1 125 ? -10.242 -17.625 14.445 1 89.56 125 THR B CA 1
ATOM 2437 C C . THR B 1 125 ? -8.789 -17.234 14.695 1 89.56 125 THR B C 1
ATOM 2439 O O . THR B 1 125 ? -7.895 -18.078 14.609 1 89.56 125 THR B O 1
ATOM 2442 N N . LEU B 1 126 ? -8.508 -15.977 14.992 1 88.88 126 LEU B N 1
ATOM 2443 C CA . LEU B 1 126 ? -7.145 -15.492 15.164 1 88.88 126 LEU B CA 1
ATOM 2444 C C . LEU B 1 126 ? -6.809 -15.336 16.641 1 88.88 126 LEU B C 1
ATOM 2446 O O . LEU B 1 126 ? -7.648 -14.906 17.438 1 88.88 126 LEU B O 1
ATOM 2450 N N . PRO B 1 127 ? -5.605 -15.812 16.922 1 81.5 127 PRO B N 1
ATOM 2451 C CA . PRO B 1 127 ? -5.176 -15.523 18.297 1 81.5 127 PRO B CA 1
ATOM 2452 C C . PRO B 1 127 ? -4.996 -14.031 18.547 1 81.5 127 PRO B C 1
ATOM 2454 O O . PRO B 1 127 ? -4.719 -13.266 17.625 1 81.5 127 PRO B O 1
ATOM 2457 N N . VAL B 1 128 ? -5.117 -13.625 19.766 1 71.5 128 VAL B N 1
ATOM 2458 C CA . VAL B 1 128 ? -4.953 -12.219 20.109 1 71.5 128 VAL B CA 1
ATOM 2459 C C . VAL B 1 128 ? -3.48 -11.828 20.016 1 71.5 128 VAL B C 1
ATOM 2461 O O . VAL B 1 128 ? -3.143 -10.789 19.438 1 71.5 128 VAL B O 1
ATOM 2464 N N . LYS B 1 129 ? -2.586 -12.5 20.625 1 74.19 129 LYS B N 1
ATOM 2465 C CA . LYS B 1 129 ? -1.151 -12.234 20.531 1 74.19 129 LYS B CA 1
ATOM 2466 C C . LYS B 1 129 ? -0.378 -13.516 20.219 1 74.19 129 LYS B C 1
ATOM 2468 O O . LYS B 1 129 ? -0.692 -14.586 20.75 1 74.19 129 LYS B O 1
ATOM 2473 N N . SER B 1 130 ? 0.418 -13.352 19.156 1 75 130 SER B N 1
ATOM 2474 C CA . SER B 1 130 ? 1.332 -14.453 18.875 1 75 130 SER B CA 1
ATOM 2475 C C . SER B 1 130 ? 2.732 -14.156 19.406 1 75 130 SER B C 1
ATOM 24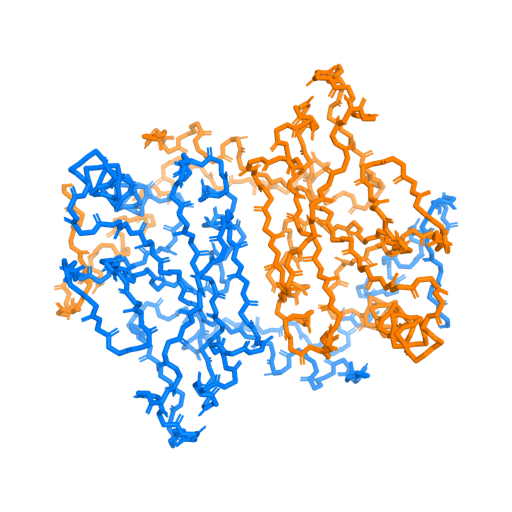77 O O . SER B 1 130 ? 3.107 -13 19.578 1 75 130 SER B O 1
ATOM 2479 N N . GLU B 1 131 ? 3.414 -15.133 19.859 1 70.75 131 GLU B N 1
ATOM 2480 C CA . GLU B 1 131 ? 4.727 -14.945 20.469 1 70.75 131 GLU B CA 1
ATOM 2481 C C . GLU B 1 131 ? 5.75 -14.461 19.453 1 70.75 131 GLU B C 1
ATOM 2483 O O . GLU B 1 131 ? 6.594 -13.625 19.766 1 70.75 131 GLU B O 1
ATOM 2488 N N . GLU B 1 132 ? 5.699 -15.008 18.203 1 73.25 132 GLU B N 1
ATOM 2489 C CA . GLU B 1 132 ? 6.707 -14.625 17.234 1 73.25 132 GLU B CA 1
ATOM 2490 C C . GLU B 1 132 ? 6.066 -13.961 16.016 1 73.25 132 GLU B C 1
ATOM 2492 O O . GLU B 1 132 ? 4.895 -14.195 15.719 1 73.25 132 GLU B O 1
ATOM 2497 N N . VAL B 1 133 ? 6.883 -12.961 15.562 1 71.31 133 VAL B N 1
ATOM 2498 C CA . VAL B 1 133 ? 6.473 -12.422 14.273 1 71.31 133 VAL B CA 1
ATOM 2499 C C . VAL B 1 133 ? 6.488 -13.531 13.219 1 71.31 133 VAL B C 1
ATOM 2501 O O . VAL B 1 133 ? 7.457 -14.289 13.125 1 71.31 133 VAL B O 1
ATOM 2504 N N . PRO B 1 134 ? 5.418 -13.633 12.531 1 79.44 134 PRO B N 1
ATOM 2505 C CA . PRO B 1 134 ? 5.406 -14.68 11.508 1 79.44 134 PRO B CA 1
ATOM 2506 C C . PRO B 1 134 ? 6.398 -14.414 10.375 1 79.44 134 PRO B C 1
ATOM 2508 O O . PRO B 1 134 ? 6.172 -13.523 9.547 1 79.44 134 PRO B O 1
ATOM 2511 N N . LEU B 1 135 ? 7.586 -14.766 10.477 1 84.56 135 LEU B N 1
ATOM 2512 C CA . LEU B 1 135 ? 8.641 -14.664 9.477 1 84.56 135 LEU B CA 1
ATOM 2513 C C . LEU B 1 135 ? 8.469 -15.719 8.391 1 84.56 135 LEU B C 1
ATOM 2515 O O . LEU B 1 135 ? 8.297 -16.906 8.688 1 84.56 135 LEU B O 1
ATOM 2519 N N . GLN B 1 136 ? 8.367 -15.211 7.227 1 91.12 136 GLN B N 1
ATOM 2520 C CA . GLN B 1 136 ? 8.297 -16.141 6.102 1 91.12 136 GLN B CA 1
ATOM 2521 C C . GLN B 1 136 ? 9.469 -15.945 5.152 1 91.12 136 GLN B C 1
ATOM 2523 O O . GLN B 1 136 ? 9.891 -14.812 4.902 1 91.12 136 GLN B O 1
ATOM 2528 N N . TYR B 1 137 ? 10.148 -17.031 4.656 1 95.69 137 TYR B N 1
ATOM 2529 C CA . TYR B 1 137 ? 11.172 -17.125 3.621 1 95.69 137 TYR B CA 1
ATOM 2530 C C . TYR B 1 137 ? 12.422 -16.344 4.016 1 95.69 137 TYR B C 1
ATOM 2532 O O . TYR B 1 137 ? 12.906 -15.508 3.246 1 95.69 137 TYR B O 1
ATOM 2540 N N . PRO B 1 138 ? 12.961 -16.562 5.242 1 95.25 138 PRO B N 1
ATOM 2541 C CA . PRO B 1 138 ? 14.195 -15.867 5.645 1 95.25 138 PRO B CA 1
ATOM 2542 C C . PRO B 1 138 ? 15.352 -16.125 4.684 1 95.25 138 PRO B C 1
ATOM 2544 O O . PRO B 1 138 ? 16.297 -15.328 4.629 1 95.25 138 PRO B O 1
ATOM 2547 N N . SER B 1 139 ? 15.25 -17.188 3.871 1 96.19 139 SER B N 1
ATOM 2548 C CA . SER B 1 139 ? 16.297 -17.547 2.914 1 96.19 139 SER B CA 1
ATOM 2549 C C . SER B 1 139 ? 16.453 -16.469 1.853 1 96.19 139 SER B C 1
ATOM 2551 O O . SER B 1 139 ? 17.516 -16.344 1.24 1 96.19 139 SER B O 1
ATOM 2553 N N . LEU B 1 140 ? 15.414 -15.633 1.61 1 97 140 LEU B N 1
ATOM 2554 C CA . LEU B 1 140 ? 15.461 -14.586 0.598 1 97 140 LEU B CA 1
ATOM 2555 C C . LEU B 1 140 ? 16.234 -13.367 1.107 1 97 140 LEU B C 1
ATOM 2557 O O . LEU B 1 140 ? 16.609 -12.492 0.325 1 97 140 LEU B O 1
ATOM 2561 N N . LYS B 1 141 ? 16.453 -13.258 2.473 1 96.81 141 LYS B N 1
ATOM 2562 C CA . LYS B 1 141 ? 17.141 -12.141 3.109 1 96.81 141 LYS B CA 1
ATOM 2563 C C . LYS B 1 141 ? 16.484 -10.812 2.762 1 96.81 141 LYS B C 1
ATOM 2565 O O . LYS B 1 141 ? 17.172 -9.844 2.416 1 96.81 141 LYS B O 1
ATOM 2570 N N . LEU B 1 142 ? 15.211 -10.789 2.701 1 97.25 142 LEU B N 1
ATOM 2571 C CA . LEU B 1 142 ? 14.359 -9.617 2.529 1 97.25 142 LEU B CA 1
ATOM 2572 C C . LEU B 1 142 ? 13.422 -9.445 3.717 1 97.25 142 LEU B C 1
ATOM 2574 O O . LEU B 1 142 ? 13.305 -10.344 4.555 1 97.25 142 LEU B O 1
ATOM 2578 N N . GLY B 1 143 ? 12.734 -8.266 3.822 1 96.56 143 GLY B N 1
ATOM 2579 C CA . GLY B 1 143 ? 11.844 -8.031 4.945 1 96.56 143 GLY B CA 1
ATOM 2580 C C . GLY B 1 143 ? 12.555 -8.047 6.285 1 96.56 143 GLY B C 1
ATOM 2581 O O . GLY B 1 143 ? 13.594 -7.418 6.449 1 96.56 143 GLY B O 1
ATOM 2582 N N . TYR B 1 144 ? 11.961 -8.734 7.223 1 95.75 144 TYR B N 1
ATOM 2583 C CA . TYR B 1 144 ? 12.492 -8.758 8.586 1 95.75 144 TYR B CA 1
ATOM 2584 C C . TYR B 1 144 ? 13.852 -9.445 8.633 1 95.75 144 TYR B C 1
ATOM 2586 O O . TYR B 1 144 ? 14.617 -9.258 9.57 1 95.75 144 TYR B O 1
ATOM 2594 N N . SER B 1 145 ? 14.227 -10.227 7.586 1 95.5 145 SER B N 1
ATOM 2595 C CA . SER B 1 145 ? 15.492 -10.961 7.551 1 95.5 145 SER B CA 1
ATOM 2596 C C . SER B 1 1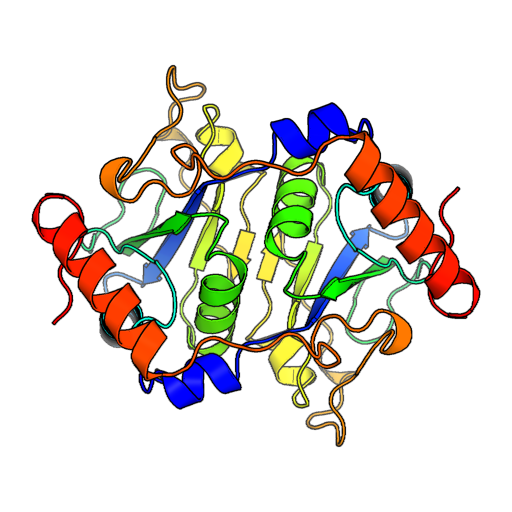45 ? 16.547 -10.203 6.754 1 95.5 145 SER B C 1
ATOM 2598 O O . SER B 1 145 ? 17.641 -10.719 6.508 1 95.5 145 SER B O 1
ATOM 2600 N N . SER B 1 146 ? 16.141 -8.992 6.281 1 95.44 146 SER B N 1
ATOM 2601 C CA . SER B 1 146 ? 17.078 -8.203 5.496 1 95.44 146 SER B CA 1
ATOM 2602 C C . SER B 1 146 ? 18.312 -7.832 6.32 1 95.44 146 SER B C 1
ATOM 2604 O O . SER B 1 146 ? 18.203 -7.492 7.5 1 95.44 146 SER B O 1
ATOM 2606 N N . GLN B 1 147 ? 19.422 -7.906 5.711 1 92.56 147 GLN B N 1
ATOM 2607 C CA . GLN B 1 147 ? 20.672 -7.5 6.359 1 92.56 147 GLN B CA 1
ATOM 2608 C C . GLN B 1 147 ? 21.203 -6.195 5.766 1 92.56 147 GLN B C 1
ATOM 2610 O O . GLN B 1 147 ? 22.312 -5.77 6.074 1 92.56 147 GLN B O 1
ATOM 2615 N N . ALA B 1 148 ? 20.453 -5.629 4.848 1 91.88 148 ALA B N 1
ATOM 2616 C CA . ALA B 1 148 ? 20.859 -4.363 4.242 1 91.88 148 ALA B CA 1
ATOM 2617 C C . ALA B 1 148 ? 20.922 -3.252 5.285 1 91.88 148 ALA B C 1
ATOM 2619 O O . ALA B 1 148 ? 20.047 -3.148 6.148 1 91.88 148 ALA B O 1
ATOM 2620 N N . PRO B 1 149 ? 22.016 -2.467 5.293 1 91.5 149 PRO B N 1
ATOM 2621 C CA . PRO B 1 149 ? 22.109 -1.386 6.273 1 91.5 149 PRO B CA 1
ATOM 2622 C C . PRO B 1 149 ? 21.047 -0.307 6.07 1 91.5 149 PRO B C 1
ATOM 2624 O O . PRO B 1 149 ? 20.703 0.014 4.93 1 91.5 149 PRO B O 1
ATOM 2627 N N . ALA B 1 150 ? 20.531 0.188 7.168 1 90.31 150 ALA B N 1
ATOM 2628 C CA . ALA B 1 150 ? 19.609 1.323 7.141 1 90.31 150 ALA B CA 1
ATOM 2629 C C . ALA B 1 150 ? 20.359 2.641 7.332 1 90.31 150 ALA B C 1
ATOM 2631 O O . ALA B 1 150 ? 21.391 2.684 8.008 1 90.31 150 ALA B O 1
ATOM 2632 N N . PRO B 1 151 ? 19.812 3.703 6.668 1 93.06 151 PRO B N 1
ATOM 2633 C CA . PRO B 1 151 ? 20.438 5 6.914 1 93.06 151 PRO B CA 1
ATOM 2634 C C . PRO B 1 151 ? 20.469 5.371 8.398 1 93.06 151 PRO B C 1
ATOM 2636 O O . PRO B 1 151 ? 19.516 5.066 9.125 1 93.06 151 PRO B O 1
ATOM 2639 N N . SER B 1 152 ? 21.516 6.027 8.883 1 95.25 152 SER B N 1
ATOM 2640 C CA . SER B 1 152 ? 21.594 6.527 10.25 1 95.25 152 SER B CA 1
ATOM 2641 C C . SER B 1 152 ? 20.578 7.629 10.5 1 95.25 152 SER B C 1
ATOM 2643 O O . SER B 1 152 ? 20.047 8.211 9.555 1 95.25 152 SER B O 1
ATOM 2645 N N . LEU B 1 153 ? 20.328 7.914 11.773 1 96.31 153 LEU B N 1
ATOM 2646 C CA . LEU B 1 153 ? 19.422 8.992 12.125 1 96.31 153 LEU B CA 1
ATOM 2647 C C . LEU B 1 153 ? 19.938 10.336 11.617 1 96.31 153 LEU B C 1
ATOM 2649 O O . LEU B 1 153 ? 19.141 11.188 11.211 1 96.31 153 LEU B O 1
ATOM 2653 N N . GLU B 1 154 ? 21.25 10.477 11.648 1 96.5 154 GLU B N 1
ATOM 2654 C CA . GLU B 1 154 ? 21.844 11.711 11.156 1 96.5 154 GLU B CA 1
ATOM 2655 C C . GLU B 1 154 ? 21.609 11.883 9.664 1 96.5 154 GLU B C 1
ATOM 2657 O O . GLU B 1 154 ? 21.25 12.977 9.211 1 96.5 154 GLU B O 1
ATOM 2662 N N . LYS B 1 155 ? 21.859 10.859 8.883 1 97.25 155 LYS B N 1
ATOM 2663 C CA . LYS B 1 155 ? 21.609 10.906 7.449 1 97.25 155 LYS B CA 1
ATOM 2664 C C . LYS B 1 155 ? 20.141 11.172 7.145 1 97.25 155 LYS B C 1
ATOM 2666 O O . LYS B 1 155 ? 19.812 11.898 6.199 1 97.25 155 LYS B O 1
ATOM 2671 N N . ARG B 1 156 ? 19.281 10.602 7.949 1 97.19 156 ARG B N 1
ATOM 2672 C CA . ARG B 1 156 ? 17.844 10.836 7.793 1 97.19 156 ARG B CA 1
ATOM 2673 C C . ARG B 1 156 ? 17.5 12.297 8.031 1 97.19 156 ARG B C 1
ATOM 2675 O O . ARG B 1 156 ? 16.734 12.898 7.273 1 97.19 156 ARG B O 1
ATOM 2682 N N . LYS B 1 157 ? 18 12.836 9.078 1 96.44 157 LYS B N 1
ATOM 2683 C CA . LYS B 1 157 ? 17.734 14.234 9.398 1 96.44 157 LYS B CA 1
ATOM 2684 C C . LYS B 1 157 ? 18.219 15.156 8.281 1 96.44 157 LYS B C 1
ATOM 2686 O O . LYS B 1 157 ? 17.562 16.141 7.961 1 96.44 157 LYS B O 1
ATOM 2691 N N . GLN B 1 158 ? 19.406 14.812 7.727 1 97.75 158 GLN B N 1
ATOM 2692 C CA . GLN B 1 158 ? 19.938 15.586 6.605 1 97.75 158 GLN B CA 1
ATOM 2693 C C . GLN B 1 158 ? 19.016 15.5 5.395 1 97.75 158 GLN B C 1
ATOM 2695 O O . GLN B 1 158 ? 18.75 16.516 4.738 1 97.75 158 GLN B O 1
ATOM 2700 N N . PHE B 1 159 ? 18.609 14.336 5.141 1 97.12 159 PHE B N 1
ATOM 2701 C CA . PHE B 1 159 ? 17.688 14.117 4.027 1 97.12 159 PHE B CA 1
ATOM 2702 C C . PHE B 1 159 ? 16.391 14.891 4.234 1 97.12 159 PHE B C 1
ATOM 2704 O O . PHE B 1 159 ? 15.914 15.562 3.322 1 97.12 159 PHE B O 1
ATOM 2711 N N . GLY B 1 160 ? 15.789 14.781 5.441 1 97.62 160 GLY B N 1
ATOM 2712 C CA . GLY B 1 160 ? 14.57 15.5 5.762 1 97.62 160 GLY B CA 1
ATOM 2713 C C . GLY B 1 160 ? 14.711 17 5.594 1 97.62 160 GLY B C 1
ATOM 2714 O O . GLY B 1 160 ? 13.82 17.656 5.035 1 97.62 160 GLY B O 1
ATOM 2715 N N . SER B 1 161 ? 15.812 17.531 6.055 1 97.44 161 SER B N 1
ATOM 2716 C CA . SER B 1 161 ? 16.078 18.953 5.914 1 97.44 161 SER B CA 1
ATOM 2717 C C . SER B 1 161 ? 16.141 19.359 4.445 1 97.44 161 SER B C 1
ATOM 2719 O O . SER B 1 161 ? 15.641 20.422 4.066 1 97.44 161 SER B O 1
ATOM 2721 N N . ALA B 1 162 ? 16.797 18.547 3.635 1 97.81 162 ALA B N 1
ATOM 2722 C CA . ALA B 1 162 ? 16.906 18.828 2.205 1 97.81 162 ALA B CA 1
ATOM 2723 C C . ALA B 1 162 ? 15.523 18.828 1.551 1 97.81 162 ALA B C 1
ATOM 2725 O O . ALA B 1 162 ? 15.234 19.688 0.708 1 97.81 162 ALA B O 1
ATOM 2726 N N . VAL B 1 163 ? 14.68 17.891 1.925 1 97.75 163 VAL B N 1
ATOM 2727 C CA . VAL B 1 163 ? 13.32 17.797 1.396 1 97.75 163 VAL B CA 1
ATOM 2728 C C . VAL B 1 163 ? 12.539 19.062 1.762 1 97.75 163 VAL B C 1
ATOM 2730 O O . VAL B 1 163 ? 11.867 19.656 0.913 1 97.75 163 VAL B O 1
ATOM 2733 N N . GLU B 1 164 ? 12.664 19.516 3.035 1 97.75 164 GLU B N 1
ATOM 2734 C CA . GLU B 1 164 ? 11.969 20.719 3.484 1 97.75 164 GLU B CA 1
ATOM 2735 C C . GLU B 1 164 ? 12.438 21.953 2.707 1 97.75 164 GLU B C 1
ATOM 2737 O O . GLU B 1 164 ? 11.625 22.812 2.361 1 97.75 164 GLU B O 1
ATOM 2742 N N . ASP B 1 165 ? 13.703 21.984 2.439 1 97.62 165 ASP B N 1
ATOM 2743 C CA . ASP B 1 165 ? 14.25 23.125 1.708 1 97.62 165 ASP B CA 1
ATOM 2744 C C . ASP B 1 165 ? 13.672 23.203 0.299 1 97.62 165 ASP B C 1
ATOM 2746 O O . ASP B 1 165 ? 13.375 24.297 -0.195 1 97.62 165 ASP B O 1
ATOM 2750 N N . ILE B 1 166 ? 13.547 22.094 -0.339 1 97.44 166 ILE B N 1
ATOM 2751 C CA . ILE B 1 166 ? 12.992 22.047 -1.687 1 97.44 166 ILE B CA 1
ATOM 2752 C C . ILE B 1 166 ? 11.516 22.453 -1.65 1 97.44 166 ILE B C 1
ATOM 2754 O O . ILE B 1 166 ? 11.07 23.234 -2.484 1 97.44 166 ILE B O 1
ATOM 2758 N N . LEU B 1 167 ? 10.797 22 -0.642 1 97.12 167 LEU B N 1
ATOM 2759 C CA . LEU B 1 167 ? 9.352 22.188 -0.583 1 97.12 167 LEU B CA 1
ATOM 2760 C C . LEU B 1 167 ? 8.992 23.609 -0.177 1 97.12 167 LEU B C 1
ATOM 2762 O O . LEU B 1 167 ? 7.852 24.047 -0.335 1 97.12 167 LEU B O 1
ATOM 2766 N N . LYS B 1 168 ? 9.945 24.344 0.351 1 95.31 168 LYS B N 1
ATOM 2767 C CA . LYS B 1 168 ? 9.711 25.75 0.702 1 95.31 168 LYS B CA 1
ATOM 2768 C C . LYS B 1 168 ? 9.211 26.531 -0.504 1 95.31 168 LYS B C 1
ATOM 2770 O O . LYS B 1 168 ? 8.453 27.5 -0.352 1 95.31 168 LYS B O 1
ATOM 2775 N N . ASN B 1 169 ? 9.633 26.062 -1.668 1 93.69 169 ASN B N 1
ATOM 2776 C CA . ASN B 1 169 ? 9.289 26.781 -2.891 1 93.69 169 ASN B CA 1
ATOM 2777 C C . ASN B 1 169 ? 8.055 26.188 -3.564 1 93.69 169 ASN B C 1
ATOM 2779 O O . ASN B 1 169 ? 7.684 26.594 -4.664 1 93.69 169 ASN B O 1
ATOM 2783 N N . GLU B 1 170 ? 7.504 25.219 -2.975 1 94.69 170 GLU B N 1
ATOM 2784 C CA . GLU B 1 170 ? 6.285 24.594 -3.48 1 94.69 170 GLU B CA 1
ATOM 2785 C C . GLU B 1 170 ? 5.051 25.125 -2.76 1 94.69 170 GLU B C 1
ATOM 2787 O O . GLU B 1 170 ? 4.781 24.75 -1.616 1 94.69 170 GLU B O 1
ATOM 2792 N N . LYS B 1 171 ? 4.188 25.875 -3.434 1 92.75 171 LYS B N 1
ATOM 2793 C CA . LYS B 1 171 ? 3.105 26.641 -2.824 1 92.75 171 LYS B CA 1
ATOM 2794 C C . LYS B 1 171 ? 2.031 25.719 -2.256 1 92.75 171 LYS B C 1
ATOM 2796 O O . LYS B 1 171 ? 1.39 26.047 -1.255 1 92.75 171 LYS B O 1
ATOM 2801 N N . GLU B 1 172 ? 1.912 24.547 -2.818 1 94.12 172 GLU B N 1
ATOM 2802 C CA . GLU B 1 172 ? 0.805 23.688 -2.414 1 94.12 172 GLU B CA 1
ATOM 2803 C C . GLU B 1 172 ? 1.225 22.734 -1.296 1 94.12 172 GLU B C 1
ATOM 2805 O O . GLU B 1 172 ? 0.378 22.094 -0.668 1 94.12 172 GLU B O 1
ATOM 2810 N N . ALA B 1 173 ? 2.486 22.641 -1.041 1 96.5 173 ALA B N 1
ATOM 2811 C CA . ALA B 1 173 ? 2.988 21.734 -0.022 1 96.5 173 ALA B CA 1
ATOM 2812 C C . ALA B 1 173 ? 2.836 22.328 1.375 1 96.5 173 ALA B C 1
ATOM 2814 O O . ALA B 1 173 ? 3.252 23.453 1.622 1 96.5 173 ALA B O 1
ATOM 2815 N N . ALA B 1 174 ? 2.256 21.578 2.215 1 96.62 174 ALA B N 1
ATOM 2816 C CA . ALA B 1 174 ? 2.17 22.031 3.6 1 96.62 174 ALA B CA 1
ATOM 2817 C C . ALA B 1 174 ? 3.555 22.125 4.238 1 96.62 174 ALA B C 1
ATOM 2819 O O . ALA B 1 174 ? 4.418 21.281 3.973 1 96.62 174 ALA B O 1
ATOM 2820 N N . LYS B 1 175 ? 3.699 23.047 5.148 1 92.44 175 LYS B N 1
ATOM 2821 C CA . LYS B 1 175 ? 4.969 23.234 5.84 1 92.44 175 LYS B CA 1
ATOM 2822 C C . LYS B 1 175 ? 4.996 22.484 7.168 1 92.44 175 LYS B C 1
ATOM 2824 O O . LYS B 1 175 ? 3.994 22.438 7.883 1 92.44 175 LYS B O 1
ATOM 2829 N N . ALA B 1 176 ? 6.133 21.906 7.379 1 91.56 176 ALA B N 1
ATOM 2830 C CA . ALA B 1 176 ? 6.289 21.219 8.656 1 91.56 176 ALA B CA 1
ATOM 2831 C C . ALA B 1 176 ? 6.293 22.203 9.82 1 91.56 176 ALA B C 1
ATOM 2833 O O . ALA B 1 176 ? 6.805 23.328 9.688 1 91.56 176 ALA B O 1
ATOM 2834 N N . PRO B 1 177 ? 5.691 21.844 10.914 1 85.19 177 PRO B N 1
ATOM 2835 C CA . PRO B 1 177 ? 5.707 22.734 12.062 1 85.19 177 PRO B CA 1
ATOM 2836 C C . PRO B 1 177 ? 7.098 22.891 12.688 1 85.19 177 PRO B C 1
ATOM 2838 O O . PRO B 1 177 ? 7.938 21.984 12.539 1 85.19 177 PRO B O 1
#

Solvent-accessible surface area (backbone atoms only — not comparable to full-atom values): 18563 Å² total; per-residue (Å²): 105,89,54,53,43,68,60,53,62,72,64,50,57,27,35,34,38,38,35,46,40,28,52,66,88,35,65,67,44,43,50,51,51,52,48,47,51,52,31,48,30,45,22,20,43,44,29,61,44,59,55,42,40,41,58,61,70,39,69,49,57,54,73,37,41,73,41,10,32,34,47,26,42,31,29,41,90,22,35,43,59,52,52,37,51,45,40,74,47,47,75,88,40,28,29,44,35,26,52,56,48,35,42,50,38,50,21,67,68,61,32,22,30,20,38,44,69,80,74,82,64,42,63,85,64,46,58,68,68,46,94,57,57,76,80,75,66,60,87,71,43,46,34,87,48,40,77,74,85,72,82,50,70,66,56,21,34,52,51,8,46,52,52,50,59,60,42,72,76,35,89,57,46,44,77,57,127,106,89,54,54,43,69,60,52,62,73,63,51,59,25,34,34,39,39,33,46,40,28,52,66,88,36,65,68,46,44,50,52,51,51,48,46,51,52,31,48,29,45,22,20,43,44,28,62,41,59,54,42,39,40,58,62,71,39,67,48,56,54,72,36,39,73,40,9,33,34,45,28,42,29,29,40,92,23,36,45,60,52,52,36,49,47,41,73,47,46,75,87,42,26,29,44,35,27,53,58,48,35,42,50,36,51,22,66,68,60,30,21,31,22,37,42,68,79,75,83,63,42,62,87,64,47,58,67,69,46,94,57,58,74,79,74,67,61,87,72,42,48,33,86,48,38,76,75,85,72,82,51,71,67,58,21,32,52,50,8,48,52,53,50,62,60,42,71,77,35,88,57,46,45,77,58,128

Nearest PDB structures (foldseek):
  2peb-assembly1_B  TM=9.286E-01  e=2.177E-10  Nostoc punctiforme PCC 73102
  2p8i-assembly1_B  TM=8.803E-01  e=1.507E-10  Paraburkholderia xenovorans LB400
  5zeb-assembly1_f  TM=4.886E-01  e=4.171E-02  Mycolicibacterium smegmatis MC2 155
  2bxj-assembly2_B  TM=4.724E-01  e=4.288E-01  Thermus thermophilus
  1cqn-assembly2_B  TM=3.532E-01  e=2.968E-01  Thermus thermophilus

Foldseek 3Di:
DDDPPVVCVVPDFFKKKKKWFDALPDPVRVVLQVVVVVVVVVCVVVPQADKDKDPDWASADDQFRHGTITMIMHTPVRVVSVVVVCLVRVPQIKMKMFTFDQQVLCRRPPRIDINHDDDGTDSVRDDRGHPDGPDDPLVVCGGPNPPDDDDDPVVVVVVVVVVQVVCVPPPVDDHDD/DDDPPVVCVVPDFFKKKKKWFDALPDPVRVVLQVVVVVVVVVCCVVPQADKAKDPDWASADDQFRHGTITMIMHTPVRVVRVVVVCLVRVPQIKMKMFTFDQQVLCRRPPRIDINHDDDGTDSVRDDRGHPDGPDDPLVVCGGPNPPDDDDDPVVVVVVVVVVQVVCVPPPVDDHDD

Secondary structure (DSSP, 8-state):
----HHHHHHT---EEEEEEEE-TT-HHHHHHHHHHHHHHHHHHHTTS---EEBS--BSS-BTTB-SEEEEEEEEHHHHHHHHHHHHHH-TT-EEEEEE-SS-HHHHHHTS-EEESS-----GGGS-S--SS-----GGG--GGG--PPPPPHHHHHHHHHHHHHHHTT-TTBPPP-/----HHHHHHT---EEEEEEEE-TT-HHHHHHHHHHHHHHHHHHHTTS---EEBS--BSS-BTTB-SEEEEEEEEHHHHHHHHHHHHHH-TT-EEEEEE-SS-HHHHHHTS-EEESS-----GGGS-S--SS-----GGG--GGG--PPPPPHHHHHHHHHHHHHHHTT-TTBPPP-

Organism: Phanerochaete carnosa (strain HHB-10118-sp) (NCBI:txid650164)

Sequence (354 aa):
PQTDVKEVVESEIKEWHFHIYFHQRNADEHQAALELRDAVLRLRRDGAFVAVPLFRVNTDPIGPHPVGSYEIWCPSESFASVFSYLCMNRGSLSILVHPLTREQRKDHEIRNAWIGPSFPLDLSTLPVKSEEVPLQYPSLKLGYSSQAPAPSLEKRKQFGSAVEDILKNEKEAAKAPPQTDVKEVVESEIKEWHFHIYFHQRNADEHQAALELRDAVLRLRRDGAFVAVPLFRVNTDPIGPHPVGSYEIWCPSESFASVFSYLCMNRGSLSILVHPLTREQRKDHEIRNAWIGPSFPLDLSTLPVKSEEVPLQYPSLKLGYSSQAPAPSLEKRKQFGSAVEDILKNEKEAAKAP

InterPro domains:
  IPR014980 Dopa 4,5-dioxygenase [PF08883] (16-124)
  IPR014980 Dopa 4,5-dioxygenase [PTHR36423] (6-127)
  IPR023389 DOPA-like superfamily [G3DSA:3.30.70.1240] (6-133)
  IPR023389 DOPA-like superfamily [SSF143410] (8-126)

Radius of gyration: 19.66 Å; Cα contacts (8 Å, |Δi|>4): 710; chains: 2; bounding box: 42×53×41 Å

pLDDT: mean 95.73, std 5.27, range [70.38, 98.94]